Protein AF-0000000076105528 (afdb_homodimer)

Secondary structure (DSSP, 8-state):
-HHHHHHHHHHHHHHHHHHHHHTGGGGTS-GGGS-HHHHHHHHHHHHHHT-HHHHS--HHHHHHHHHIIIIIHHHHHHHHHHHHH-GGG-GGGHHHHHHHHHHHHHHHHHHHHHHHH---TT-SS----SHHHHHHHHHHHTHHHHHHHHHHHHHH-/-HHHHHHHHHHHHHHHHHHHHHTGGGGTS-GGGS-HHHHHHHHHHHHHHT-HHHHS--HHHHHHHHHIIIIIHHHHHHHHHHHHH-GGG-GGGHHHHHHHHHHHHHHHHHHHHHHHH---TT-SS----SHHHHHHHHHHHTHHHHHHHHHHHHHH-

Radius of gyration: 20.48 Å; Cα contacts (8 Å, |Δi|>4): 329; chains: 2; bounding box: 56×52×45 Å

Organism: Mytilus edulis (NCBI:txid6550)

pLDDT: mean 96.11, std 4.69, range [58.12, 98.88]

Nearest PDB structures (foldseek):
  7m94-assembly1_A  TM=9.800E-01  e=5.204E-11  Bos taurus
  7m96-assembly2_C  TM=9.729E-01  e=6.044E-11  Bos taurus
  7m96-assembly1_A  TM=9.591E-01  e=1.100E-10  Bos taurus
  7mfi-assembly1_A  TM=9.586E-01  e=1.343E-10  Bos taurus
  7mfi-assembly2_C  TM=9.802E-01  e=4.446E-10  Bos taurus

InterPro domains:
  IPR016964 Sigma intracellular receptor 2 [PIRSF031032] (6-153)
  IPR033118 EXPERA domain [PF05241] (40-153)
  IPR033118 EXPERA domain [PS51751] (5-152)
  IPR051987 Sigma-2 receptor-like [PTHR31204] (3-153)

Structure (mmCIF, N/CA/C/O backbone):
data_AF-0000000076105528-model_v1
#
loop_
_entity.id
_entity.type
_entity.pdbx_description
1 polymer 'Sigma intracellular receptor 2'
#
loop_
_atom_site.group_PDB
_atom_site.id
_atom_site.type_symbol
_atom_site.label_atom_id
_atom_site.label_alt_id
_atom_site.label_comp_id
_atom_site.label_asym_id
_atom_site.label_entity_id
_atom_site.label_seq_id
_atom_site.pdbx_PDB_ins_code
_atom_site.Cartn_x
_atom_site.Cartn_y
_atom_site.Cartn_z
_atom_site.occupancy
_atom_site.B_iso_or_equiv
_atom_site.auth_seq_id
_atom_site.auth_comp_id
_atom_site.auth_asym_id
_atom_site.auth_atom_id
_atom_site.pdbx_PDB_model_num
ATOM 1 N N . MET A 1 1 ? 18.812 -8.234 -23.375 1 59 1 MET A N 1
ATOM 2 C CA . MET A 1 1 ? 17.766 -7.484 -22.703 1 59 1 MET A CA 1
ATOM 3 C C . MET A 1 1 ? 17.562 -7.977 -21.281 1 59 1 MET A C 1
ATOM 5 O O . MET A 1 1 ? 17.562 -7.18 -20.344 1 59 1 MET A O 1
ATOM 9 N N . ALA A 1 2 ? 17.719 -9.227 -21.109 1 73.06 2 ALA A N 1
ATOM 10 C CA . ALA A 1 2 ? 17.594 -9.812 -19.781 1 73.06 2 ALA A CA 1
ATOM 11 C C . ALA A 1 2 ? 18.781 -9.453 -18.891 1 73.06 2 ALA A C 1
ATOM 13 O O . ALA A 1 2 ? 18.609 -9.078 -17.734 1 73.06 2 ALA A O 1
ATOM 14 N N . ALA A 1 3 ? 19.859 -9.312 -19.594 1 85.5 3 ALA A N 1
ATOM 15 C CA . ALA A 1 3 ? 21.062 -9.023 -18.812 1 85.5 3 ALA A CA 1
ATOM 16 C C . ALA A 1 3 ? 21.062 -7.574 -18.328 1 85.5 3 ALA A C 1
ATOM 18 O O . ALA A 1 3 ? 21.438 -7.301 -17.188 1 85.5 3 ALA A O 1
ATOM 19 N N . VAL A 1 4 ? 20.609 -6.691 -19.141 1 92.25 4 VAL A N 1
ATOM 20 C CA . VAL A 1 4 ? 20.578 -5.277 -18.781 1 92.25 4 VAL A CA 1
ATOM 21 C C . VAL A 1 4 ? 19.562 -5.059 -17.656 1 92.25 4 VAL A C 1
ATOM 23 O O . VAL A 1 4 ? 19.859 -4.355 -16.688 1 92.25 4 VAL A O 1
ATOM 26 N N . LEU A 1 5 ? 18.484 -5.633 -17.781 1 94.62 5 LEU A N 1
ATOM 27 C CA . LEU A 1 5 ? 17.453 -5.5 -16.75 1 94.62 5 LEU A CA 1
ATOM 28 C C . LEU A 1 5 ? 17.938 -6.074 -15.422 1 94.62 5 LEU A C 1
ATOM 30 O O . LEU A 1 5 ? 17.703 -5.488 -14.367 1 94.62 5 LEU A O 1
ATOM 34 N N . ASP A 1 6 ? 18.641 -7.211 -15.562 1 96 6 ASP A N 1
ATOM 35 C CA . ASP A 1 6 ? 19.188 -7.809 -14.352 1 96 6 ASP A CA 1
ATOM 36 C C . ASP A 1 6 ? 20.172 -6.859 -13.664 1 96 6 ASP A C 1
ATOM 38 O O . ASP A 1 6 ? 20.188 -6.762 -12.43 1 96 6 ASP A O 1
ATOM 42 N N . PHE A 1 7 ? 20.906 -6.316 -14.547 1 96.88 7 PHE A N 1
ATOM 43 C CA . PHE A 1 7 ? 21.891 -5.375 -14 1 96.88 7 PHE A CA 1
ATOM 44 C C . PHE A 1 7 ? 21.188 -4.184 -13.359 1 96.88 7 PHE A C 1
ATOM 46 O O . PHE A 1 7 ? 21.578 -3.727 -12.289 1 96.88 7 PHE A O 1
ATOM 53 N N . ILE A 1 8 ? 20.156 -3.646 -13.945 1 97.75 8 ILE A N 1
ATOM 54 C CA . ILE A 1 8 ? 19.375 -2.531 -13.406 1 97.75 8 ILE A CA 1
ATOM 55 C C . ILE A 1 8 ? 18.75 -2.932 -12.07 1 97.75 8 ILE A C 1
ATOM 57 O O . ILE A 1 8 ? 18.812 -2.172 -11.102 1 97.75 8 ILE A O 1
ATOM 61 N N . PHE A 1 9 ? 18.188 -4.074 -12.047 1 98.38 9 PHE A N 1
ATOM 62 C CA . PHE A 1 9 ? 17.578 -4.559 -10.82 1 98.38 9 PHE A CA 1
ATOM 63 C C . PHE A 1 9 ? 18.609 -4.715 -9.711 1 98.38 9 PHE A C 1
ATOM 65 O O . PHE A 1 9 ? 18.359 -4.332 -8.57 1 98.38 9 PHE A O 1
ATOM 72 N N . LEU A 1 10 ? 19.766 -5.293 -10.086 1 98.25 10 LEU A N 1
ATOM 73 C CA . LEU A 1 10 ? 20.828 -5.461 -9.109 1 98.25 10 LEU A CA 1
ATOM 74 C C . LEU A 1 10 ? 21.25 -4.113 -8.531 1 98.25 10 LEU A C 1
ATOM 76 O O . LEU A 1 10 ? 21.375 -3.961 -7.316 1 98.25 10 LEU A O 1
ATOM 80 N N . CYS A 1 11 ? 21.5 -3.141 -9.344 1 98.25 11 CYS A N 1
ATOM 81 C CA . CYS A 1 11 ? 21.891 -1.807 -8.898 1 98.25 11 CYS A CA 1
ATOM 82 C C . CYS A 1 11 ? 20.812 -1.191 -8.016 1 98.25 11 CYS A C 1
ATOM 84 O O . CYS A 1 11 ? 21.125 -0.514 -7.031 1 98.25 11 CYS A O 1
ATOM 86 N N . TYR A 1 12 ? 19.594 -1.394 -8.398 1 98.69 12 TYR A N 1
ATOM 87 C CA . TYR A 1 12 ? 18.453 -0.912 -7.625 1 98.69 12 TYR A CA 1
ATOM 88 C C . TYR A 1 12 ? 18.5 -1.435 -6.195 1 98.69 12 TYR A C 1
ATOM 90 O O . TYR A 1 12 ? 18.391 -0.662 -5.242 1 98.69 12 TYR A O 1
ATOM 98 N N . PHE A 1 13 ? 18.688 -2.717 -6.043 1 98.69 13 PHE A N 1
ATOM 99 C CA . PHE A 1 13 ? 18.703 -3.309 -4.711 1 98.69 13 PHE A CA 1
ATOM 100 C C . PHE A 1 13 ? 19.938 -2.852 -3.924 1 98.69 13 PHE A C 1
ATOM 102 O O . PHE A 1 13 ? 19.828 -2.555 -2.732 1 98.69 13 PHE A O 1
ATOM 109 N N . ILE A 1 14 ? 21.078 -2.736 -4.594 1 98.44 14 ILE A N 1
ATOM 110 C CA . ILE A 1 14 ? 22.312 -2.355 -3.922 1 98.44 14 ILE A CA 1
ATOM 111 C C . ILE A 1 14 ? 22.188 -0.924 -3.4 1 98.44 14 ILE A C 1
ATOM 113 O O . ILE A 1 14 ? 22.531 -0.647 -2.248 1 98.44 14 ILE A O 1
ATOM 117 N N . THR A 1 15 ? 21.641 -0.061 -4.184 1 97.88 15 THR A N 1
ATOM 118 C CA . THR A 1 15 ? 21.578 1.345 -3.799 1 97.88 15 THR A CA 1
ATOM 119 C C . THR A 1 15 ? 20.469 1.576 -2.777 1 97.88 15 THR A C 1
ATOM 121 O O . THR A 1 15 ? 20.516 2.531 -2 1 97.88 15 THR A O 1
ATOM 124 N N . HIS A 1 16 ? 19.5 0.759 -2.799 1 98.06 16 HIS A N 1
ATOM 125 C CA . HIS A 1 16 ? 18.391 0.91 -1.87 1 98.06 16 HIS A CA 1
ATOM 126 C C . HIS A 1 16 ? 18.844 0.659 -0.433 1 98.06 16 HIS A C 1
ATOM 128 O O . HIS A 1 16 ? 18.312 1.268 0.5 1 98.06 16 HIS A O 1
ATOM 134 N N . ILE A 1 17 ? 19.844 -0.161 -0.25 1 97.94 17 ILE A N 1
ATOM 135 C CA . ILE A 1 17 ? 20.281 -0.562 1.082 1 97.94 17 ILE A CA 1
ATOM 136 C C . ILE A 1 17 ? 20.812 0.654 1.838 1 97.94 17 ILE A C 1
ATOM 138 O O . ILE A 1 17 ? 20.312 0.997 2.908 1 97.94 17 ILE A O 1
ATOM 142 N N . PRO A 1 18 ? 21.781 1.398 1.313 1 96.75 18 PRO A N 1
ATOM 143 C CA . PRO A 1 18 ? 22.25 2.551 2.086 1 96.75 18 PRO A CA 1
ATOM 144 C C . PRO A 1 18 ? 21.203 3.643 2.223 1 96.75 18 PRO A C 1
ATOM 146 O O . PRO A 1 18 ? 21.141 4.328 3.246 1 96.75 18 PRO A O 1
ATOM 149 N N . ILE A 1 19 ? 20.344 3.852 1.295 1 96.44 19 ILE A N 1
ATOM 150 C CA . ILE A 1 19 ? 19.266 4.844 1.385 1 96.44 19 ILE A CA 1
ATOM 151 C C . ILE A 1 19 ? 18.312 4.477 2.516 1 96.44 19 ILE A C 1
ATOM 153 O O . ILE A 1 19 ? 17.938 5.332 3.316 1 96.44 19 ILE A O 1
ATOM 157 N N . SER A 1 20 ? 17.969 3.193 2.572 1 97.44 20 SER A N 1
ATOM 158 C CA . SER A 1 20 ? 17.078 2.715 3.631 1 97.44 20 SER A CA 1
ATOM 159 C C . SER A 1 20 ? 17.719 2.908 5.004 1 97.44 20 SER A C 1
ATOM 161 O O . SER A 1 20 ? 17.062 3.398 5.93 1 97.44 20 SER A O 1
ATOM 163 N N . ILE A 1 21 ? 18.984 2.648 5.137 1 97 21 ILE A N 1
ATOM 164 C CA . ILE A 1 21 ? 19.656 2.66 6.43 1 97 21 ILE A CA 1
ATOM 165 C C . ILE A 1 21 ? 19.906 4.102 6.875 1 97 21 ILE A C 1
ATOM 167 O O . ILE A 1 21 ? 19.672 4.445 8.031 1 97 21 ILE A O 1
ATOM 171 N N . PHE A 1 22 ? 20.219 4.98 5.949 1 96.19 22 PHE A N 1
ATOM 172 C CA . PHE A 1 22 ? 20.719 6.289 6.355 1 96.19 22 PHE A CA 1
ATOM 173 C C . PHE A 1 22 ? 19.625 7.344 6.25 1 96.19 22 PHE A C 1
ATOM 175 O O . PHE A 1 22 ? 19.672 8.367 6.938 1 96.19 22 PHE A O 1
ATOM 182 N N . VAL A 1 23 ? 18.641 7.09 5.414 1 96.06 23 VAL A N 1
ATOM 183 C CA . VAL A 1 23 ? 17.625 8.117 5.207 1 96.06 23 VAL A CA 1
ATOM 184 C C . VAL A 1 23 ? 16.281 7.637 5.746 1 96.06 23 VAL A C 1
ATOM 186 O O . VAL A 1 23 ? 15.75 8.203 6.703 1 96.06 23 VAL A O 1
ATOM 189 N N . ASP A 1 24 ? 15.836 6.496 5.285 1 97.38 24 ASP A N 1
ATOM 190 C CA . ASP A 1 24 ? 14.5 6.02 5.645 1 97.38 24 ASP A CA 1
ATOM 191 C C . ASP A 1 24 ? 14.438 5.629 7.121 1 97.38 24 ASP A C 1
ATOM 193 O O . ASP A 1 24 ? 13.406 5.812 7.773 1 97.38 24 ASP A O 1
ATOM 197 N N . ALA A 1 25 ? 15.531 5.16 7.609 1 97.62 25 ALA A N 1
ATOM 198 C CA . ALA A 1 25 ? 15.547 4.711 9 1 97.62 25 ALA A CA 1
ATOM 199 C C . ALA A 1 25 ? 15.305 5.875 9.953 1 97.62 25 ALA A C 1
ATOM 201 O O . ALA A 1 25 ? 14.828 5.676 11.078 1 97.62 25 ALA A O 1
ATOM 202 N N . GLN A 1 26 ? 15.617 7.09 9.531 1 97.62 26 GLN A N 1
ATOM 203 C CA . GLN A 1 26 ? 15.438 8.266 10.367 1 97.62 26 GLN A CA 1
ATOM 204 C C . GLN A 1 26 ? 13.953 8.531 10.633 1 97.62 26 GLN A C 1
ATOM 206 O O . GLN A 1 26 ? 13.602 9.312 11.516 1 97.62 26 GLN A O 1
ATOM 211 N N . VAL A 1 27 ? 13.094 7.891 9.844 1 97.38 27 VAL A N 1
ATOM 212 C CA . VAL A 1 27 ? 11.656 8.008 10.047 1 97.38 27 VAL A CA 1
ATOM 213 C C . VAL A 1 27 ? 11.25 7.27 11.32 1 97.38 27 VAL A C 1
ATOM 215 O O . VAL A 1 27 ? 10.32 7.688 12.016 1 97.38 27 VAL A O 1
ATOM 218 N N . LEU A 1 28 ? 11.953 6.223 11.648 1 96.94 28 LEU A N 1
ATOM 219 C CA . LEU A 1 28 ? 11.531 5.332 12.727 1 96.94 28 LEU A CA 1
ATOM 220 C C . LEU A 1 28 ? 12.43 5.496 13.945 1 96.94 28 LEU A C 1
ATOM 222 O O . LEU A 1 28 ? 12.023 5.164 15.062 1 96.94 28 LEU A O 1
ATOM 226 N N . LEU A 1 29 ? 13.664 5.977 13.727 1 97 29 LEU A N 1
ATOM 227 C CA . LEU A 1 29 ? 14.648 6.02 14.797 1 97 29 LEU A CA 1
ATOM 228 C C . LEU A 1 29 ? 15.047 7.461 15.109 1 97 29 LEU A C 1
ATOM 230 O O . LEU A 1 29 ? 14.977 8.336 14.242 1 97 29 LEU A O 1
ATOM 234 N N . PRO A 1 30 ? 15.508 7.68 16.328 1 96.5 30 PRO A N 1
ATOM 235 C CA . PRO A 1 30 ? 15.93 9.039 16.703 1 96.5 30 PRO A CA 1
ATOM 236 C C . PRO A 1 30 ? 17.172 9.492 15.945 1 96.5 30 PRO A C 1
ATOM 238 O O . PRO A 1 30 ? 18.031 8.672 15.609 1 96.5 30 PRO A O 1
ATOM 241 N N . LYS A 1 31 ? 17.297 10.742 15.758 1 95 31 LYS A N 1
ATOM 242 C CA . LYS A 1 31 ? 18.328 11.352 14.93 1 95 31 LYS A CA 1
ATOM 243 C C . LYS A 1 31 ? 19.719 11.125 15.539 1 95 31 LYS A C 1
ATOM 245 O O . LYS A 1 31 ? 20.719 11.055 14.82 1 95 31 LYS A O 1
ATOM 250 N N . TRP A 1 32 ? 19.797 10.969 16.828 1 95.06 32 TRP A N 1
ATOM 251 C CA . TRP A 1 32 ? 21.094 10.914 17.5 1 95.06 32 TRP A CA 1
ATOM 252 C C . TRP A 1 32 ? 21.828 9.617 17.156 1 95.06 32 TRP A C 1
ATOM 254 O O . TRP A 1 32 ? 23.031 9.484 17.391 1 95.06 32 TRP A O 1
ATOM 264 N N . ILE A 1 33 ? 21.109 8.633 16.594 1 96.31 33 ILE A N 1
ATOM 265 C CA . ILE A 1 33 ? 21.688 7.348 16.203 1 96.31 33 ILE A CA 1
ATOM 266 C C . ILE A 1 33 ? 22.484 7.504 14.914 1 96.31 33 ILE A C 1
ATOM 268 O O . ILE A 1 33 ? 23.344 6.684 14.602 1 96.31 33 ILE A O 1
ATOM 272 N N . PHE A 1 34 ? 22.266 8.586 14.18 1 97.5 34 PHE A N 1
ATOM 273 C CA . PHE A 1 34 ? 22.844 8.758 12.852 1 97.5 34 PHE A CA 1
ATOM 274 C C . PHE A 1 34 ? 23.938 9.805 12.859 1 97.5 34 PHE A C 1
ATOM 276 O O . PHE A 1 34 ? 23.922 10.727 13.68 1 97.5 34 PHE A O 1
ATOM 283 N N . PRO A 1 35 ? 24.875 9.633 11.891 1 96.75 35 PRO A N 1
ATOM 284 C CA . PRO A 1 35 ? 25.859 10.711 11.742 1 96.75 35 PRO A CA 1
ATOM 285 C C . PRO A 1 35 ? 25.219 12.055 11.406 1 96.75 35 PRO A C 1
ATOM 287 O O . PRO A 1 35 ? 24.234 12.109 10.656 1 96.75 35 PRO A O 1
ATOM 290 N N . THR A 1 36 ? 25.781 13.094 11.891 1 97.19 36 THR A N 1
ATOM 291 C CA . THR A 1 36 ? 25.266 14.438 11.727 1 97.19 36 THR A CA 1
ATOM 292 C C . THR A 1 36 ? 25.125 14.789 10.242 1 97.19 36 THR A C 1
ATOM 294 O O . THR A 1 36 ? 24.141 15.406 9.836 1 97.19 36 THR A O 1
ATOM 297 N N . LYS A 1 37 ? 26.078 14.336 9.469 1 97.31 37 LYS A N 1
ATOM 298 C CA . LYS A 1 37 ? 26.078 14.656 8.047 1 97.31 37 LYS A CA 1
ATOM 299 C C . LYS A 1 37 ? 24.844 14.078 7.355 1 97.31 37 LYS A C 1
ATOM 301 O O . LYS A 1 37 ? 24.281 14.695 6.449 1 97.31 37 LYS A O 1
ATOM 306 N N . VAL A 1 38 ? 24.469 12.938 7.754 1 97.56 38 VAL A N 1
ATOM 307 C CA . VAL A 1 38 ? 23.328 12.258 7.156 1 97.56 38 VAL A CA 1
ATOM 308 C C . VAL A 1 38 ? 22.031 12.938 7.594 1 97.56 38 VAL A C 1
ATOM 310 O O . VAL A 1 38 ? 21.109 13.086 6.801 1 97.56 38 VAL A O 1
ATOM 313 N N . VAL A 1 39 ? 21.969 13.297 8.789 1 97.94 39 VAL A N 1
ATOM 314 C CA . VAL A 1 39 ? 20.812 14.016 9.32 1 97.94 39 VAL A CA 1
ATOM 315 C C . VAL A 1 39 ? 20.656 15.344 8.586 1 97.94 39 VAL A C 1
ATOM 317 O O . VAL A 1 39 ? 19.547 15.703 8.195 1 97.94 39 VAL A O 1
ATOM 320 N N . GLU A 1 40 ? 21.734 15.984 8.367 1 97.5 40 GLU A N 1
ATOM 321 C CA . GLU A 1 40 ? 21.703 17.266 7.66 1 97.5 40 GLU A CA 1
ATOM 322 C C . GLU A 1 40 ? 21.297 17.078 6.199 1 97.5 40 GLU A C 1
ATOM 324 O O . GLU A 1 40 ? 20.625 17.922 5.625 1 97.5 40 GLU A O 1
ATOM 329 N N . LEU A 1 41 ? 21.812 16.031 5.672 1 96.69 41 LEU A N 1
ATOM 330 C CA . LEU A 1 41 ? 21.453 15.734 4.289 1 96.69 41 LEU A CA 1
ATOM 331 C C . LEU A 1 41 ? 19.953 15.547 4.152 1 96.69 41 LEU A C 1
ATOM 333 O O . LEU A 1 41 ? 19.328 16.078 3.23 1 96.69 41 LEU A O 1
ATOM 337 N N . LYS A 1 42 ? 19.375 14.742 4.992 1 97.38 42 LYS A N 1
ATOM 338 C CA . LYS A 1 42 ? 17.922 14.531 4.957 1 97.38 42 LYS A CA 1
ATOM 339 C C . LYS A 1 42 ? 17.172 15.836 5.191 1 97.38 42 LYS A C 1
ATOM 341 O O . LYS A 1 42 ? 16.172 16.109 4.527 1 97.38 42 LYS A O 1
ATOM 346 N N . ALA A 1 43 ? 17.625 16.625 6.094 1 96.38 43 ALA A N 1
ATOM 347 C CA . ALA A 1 43 ? 17 17.906 6.391 1 96.38 43 ALA A CA 1
ATOM 348 C C . ALA A 1 43 ? 17.031 18.828 5.176 1 96.38 43 ALA A C 1
ATOM 350 O O . ALA A 1 43 ? 16.016 19.469 4.855 1 96.38 43 ALA A O 1
ATOM 351 N N . TRP A 1 44 ? 18.172 18.875 4.543 1 97.5 44 TRP A N 1
ATOM 352 C CA . TRP A 1 44 ? 18.297 19.672 3.326 1 97.5 44 TRP A CA 1
ATOM 353 C C . TRP A 1 44 ? 17.328 19.188 2.252 1 97.5 44 TRP A C 1
ATOM 355 O O . TRP A 1 44 ? 16.625 19.969 1.633 1 97.5 44 TRP A O 1
ATOM 365 N N . TYR A 1 45 ? 17.359 17.906 2.023 1 97.31 45 TYR A N 1
ATOM 366 C CA . TYR A 1 45 ? 16.484 17.281 1.052 1 97.31 45 TYR A CA 1
ATOM 367 C C . TYR A 1 45 ? 15.023 17.641 1.321 1 97.31 45 TYR A C 1
ATOM 369 O O . TYR A 1 45 ? 14.289 18.016 0.404 1 97.31 45 TYR A O 1
ATOM 377 N N . CYS A 1 46 ? 14.578 17.562 2.551 1 97 46 CYS A N 1
ATOM 378 C CA . CYS A 1 46 ? 13.188 17.812 2.926 1 97 46 CYS A CA 1
ATOM 379 C C . CYS A 1 46 ? 12.82 19.266 2.717 1 97 46 CYS A C 1
ATOM 381 O O . CYS A 1 46 ? 11.703 19.578 2.301 1 97 46 CYS A O 1
ATOM 383 N N . THR A 1 47 ? 13.75 20.094 3.023 1 95.19 47 THR A N 1
ATOM 384 C CA . THR A 1 47 ? 13.508 21.516 2.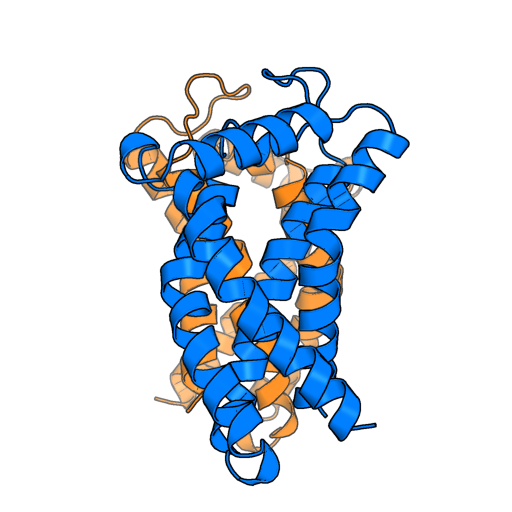85 1 95.19 47 THR A CA 1
ATOM 385 C C . THR A 1 47 ? 13.461 21.891 1.368 1 95.19 47 THR A C 1
ATOM 387 O O . THR A 1 47 ? 12.57 22.625 0.928 1 95.19 47 THR A O 1
ATOM 390 N N . GLU A 1 48 ? 14.414 21.344 0.647 1 96.38 48 GLU A N 1
ATOM 391 C CA . GLU A 1 48 ? 14.555 21.688 -0.766 1 96.38 48 GLU A CA 1
ATOM 392 C C . GLU A 1 48 ? 13.367 21.188 -1.575 1 96.38 48 GLU A C 1
ATOM 394 O O . GLU A 1 48 ? 12.852 21.891 -2.443 1 96.38 48 GLU A O 1
ATOM 399 N N . PHE A 1 49 ? 12.914 20.016 -1.222 1 97 49 PHE A N 1
ATOM 400 C CA . PHE A 1 49 ? 11.898 19.391 -2.064 1 97 49 PHE A CA 1
ATOM 401 C C . PHE A 1 49 ? 10.562 19.328 -1.338 1 97 49 PHE A C 1
ATOM 403 O O . PHE A 1 49 ? 9.594 18.766 -1.857 1 97 49 PHE A O 1
ATOM 410 N N . LYS A 1 50 ? 10.477 19.797 -0.143 1 97 50 LYS A N 1
ATOM 411 C CA . LYS A 1 50 ? 9.242 19.953 0.631 1 97 50 LYS A CA 1
ATOM 412 C C . LYS A 1 50 ? 8.57 18.609 0.848 1 97 50 LYS A C 1
ATOM 414 O O . LYS A 1 50 ? 7.359 18.469 0.63 1 97 50 LYS A O 1
ATOM 419 N N . ASP A 1 51 ? 9.375 17.672 1.247 1 97.44 51 ASP A N 1
ATOM 420 C CA . ASP A 1 51 ? 8.852 16.344 1.563 1 97.44 51 ASP A CA 1
ATOM 421 C C . ASP A 1 51 ? 8.289 16.297 2.984 1 97.44 51 ASP A C 1
ATOM 423 O O . ASP A 1 51 ? 8.984 15.898 3.918 1 97.44 51 ASP A O 1
ATOM 427 N N . THR A 1 52 ? 7.02 16.562 3.066 1 95.69 52 THR A N 1
ATOM 428 C CA . THR A 1 52 ? 6.379 16.688 4.371 1 95.69 52 THR A CA 1
ATOM 429 C C . THR A 1 52 ? 6.262 15.32 5.043 1 95.69 52 THR A C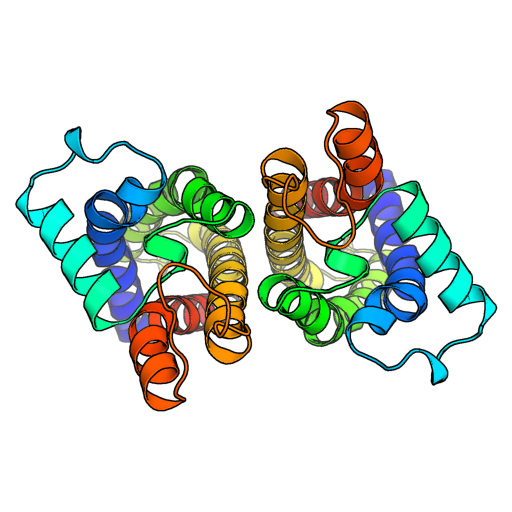 1
ATOM 431 O O . THR A 1 52 ? 6.266 15.227 6.27 1 95.69 52 THR A O 1
ATOM 434 N N . MET A 1 53 ? 6.176 14.25 4.254 1 96.62 53 MET A N 1
ATOM 435 C CA . MET A 1 53 ? 6.055 12.898 4.809 1 96.62 53 MET A CA 1
ATOM 436 C C . MET A 1 53 ? 7.32 12.516 5.566 1 96.62 53 MET A C 1
ATOM 438 O O . MET A 1 53 ? 7.254 11.781 6.559 1 96.62 53 MET A O 1
ATOM 442 N N . MET A 1 54 ? 8.445 13.039 5.098 1 96.88 54 MET A N 1
ATOM 443 C CA . MET A 1 54 ? 9.719 12.711 5.727 1 96.88 54 MET A CA 1
ATOM 444 C C . MET A 1 54 ? 9.992 13.633 6.914 1 96.88 54 MET A C 1
ATOM 446 O O . MET A 1 54 ? 10.742 13.273 7.82 1 96.88 54 MET A O 1
ATOM 450 N N . ILE A 1 55 ? 9.43 14.789 6.918 1 95.19 55 ILE A N 1
ATOM 451 C CA . ILE A 1 55 ? 9.602 15.75 8 1 95.19 55 ILE A CA 1
ATOM 452 C C . ILE A 1 55 ? 8.734 15.344 9.195 1 95.19 55 ILE A C 1
ATOM 454 O O . ILE A 1 55 ? 9.219 15.281 10.328 1 95.19 55 ILE A O 1
ATOM 458 N N . ASP A 1 56 ? 7.488 15.062 8.969 1 94.25 56 ASP A N 1
ATOM 459 C CA . ASP A 1 56 ? 6.496 14.609 9.938 1 94.25 56 ASP A CA 1
ATOM 460 C C . ASP A 1 56 ? 5.73 13.398 9.414 1 94.25 56 ASP A C 1
ATOM 462 O O . ASP A 1 56 ? 4.609 13.531 8.922 1 94.25 56 ASP A O 1
ATOM 466 N N . PRO A 1 57 ? 6.316 12.234 9.602 1 96.25 57 PRO A N 1
ATOM 467 C CA . PRO A 1 57 ? 5.781 11.031 8.969 1 96.25 57 PRO A CA 1
ATOM 468 C C . PRO A 1 57 ? 4.41 10.633 9.516 1 96.25 57 PRO A C 1
ATOM 470 O O . PRO A 1 57 ? 4.289 10.305 10.695 1 96.25 57 PRO A O 1
ATOM 473 N N . PRO A 1 58 ? 3.408 10.656 8.625 1 95.5 58 PRO A N 1
ATOM 474 C CA . PRO A 1 58 ? 2.096 10.18 9.07 1 95.5 58 PRO A CA 1
ATOM 475 C C . PRO A 1 58 ? 2.064 8.664 9.297 1 95.5 58 PRO A C 1
ATOM 477 O O . PRO A 1 58 ? 2.953 7.949 8.828 1 95.5 58 PRO A O 1
ATOM 480 N N . ALA A 1 59 ? 1.055 8.188 9.93 1 96.62 59 ALA A N 1
ATOM 481 C CA . ALA A 1 59 ? 0.976 6.785 10.336 1 96.62 59 ALA A CA 1
ATOM 482 C C . ALA A 1 59 ? 0.994 5.863 9.117 1 96.62 59 ALA A C 1
ATOM 484 O O . ALA A 1 59 ? 1.677 4.836 9.117 1 96.62 59 ALA A O 1
ATOM 485 N N . TRP A 1 60 ? 0.208 6.223 8.117 1 97.38 60 TRP A N 1
ATOM 486 C CA . TRP A 1 60 ? 0.161 5.371 6.934 1 97.38 60 TRP A CA 1
ATOM 487 C C . TRP A 1 60 ? 1.535 5.27 6.281 1 97.38 60 TRP A C 1
ATOM 489 O O . TRP A 1 60 ? 1.933 4.199 5.82 1 97.38 60 TRP A O 1
ATOM 499 N N . PHE A 1 61 ? 2.326 6.359 6.289 1 98.38 61 PHE A N 1
ATOM 500 C CA . PHE A 1 61 ? 3.668 6.371 5.719 1 98.38 61 PHE A CA 1
ATOM 501 C C . PHE A 1 61 ? 4.637 5.586 6.598 1 98.38 61 PHE A C 1
ATOM 503 O O . PHE A 1 61 ? 5.488 4.855 6.09 1 98.38 61 PHE A O 1
ATOM 510 N N . ARG A 1 62 ? 4.496 5.684 7.875 1 98.19 62 ARG A N 1
ATOM 511 C CA . ARG A 1 62 ? 5.34 4.934 8.797 1 98.19 62 ARG A CA 1
ATOM 512 C C . ARG A 1 62 ? 5.168 3.434 8.602 1 98.19 62 ARG A C 1
ATOM 514 O O . ARG A 1 62 ? 6.121 2.666 8.766 1 98.19 62 ARG A O 1
ATOM 521 N N . THR A 1 63 ? 3.955 3.049 8.273 1 98.25 63 THR A N 1
ATOM 522 C CA . THR A 1 63 ? 3.723 1.634 8.016 1 98.25 63 THR A CA 1
ATOM 523 C C . THR A 1 63 ? 4.613 1.141 6.879 1 98.25 63 THR A C 1
ATOM 525 O O . THR A 1 63 ? 5.148 0.033 6.938 1 98.25 63 THR A O 1
ATOM 528 N N . PHE A 1 64 ? 4.73 1.945 5.848 1 98.62 64 PHE A N 1
ATOM 529 C CA . PHE A 1 64 ? 5.539 1.565 4.695 1 98.62 64 PHE A CA 1
ATOM 530 C C . PHE A 1 64 ? 7.012 1.455 5.082 1 98.62 64 PHE A C 1
ATOM 532 O O . PHE A 1 64 ? 7.719 0.567 4.602 1 98.62 64 PHE A O 1
ATOM 539 N N . VAL A 1 65 ? 7.434 2.35 5.949 1 98.56 65 VAL A N 1
ATOM 540 C CA . VAL A 1 65 ? 8.82 2.307 6.387 1 98.56 65 VAL A CA 1
ATOM 541 C C . VAL A 1 65 ? 9.047 1.09 7.281 1 98.56 65 VAL A C 1
ATOM 543 O O . VAL A 1 65 ? 10.078 0.423 7.188 1 98.56 65 VAL A O 1
ATOM 546 N N . TYR A 1 66 ? 8.125 0.767 8.125 1 98.25 66 TYR A N 1
ATOM 547 C CA . TYR A 1 66 ? 8.203 -0.467 8.898 1 98.25 66 TYR A CA 1
ATOM 548 C C . TYR A 1 66 ? 8.305 -1.68 7.984 1 98.25 66 TYR A C 1
ATOM 550 O O . TYR A 1 66 ? 9.156 -2.549 8.188 1 98.25 66 TYR A O 1
ATOM 558 N N . CYS A 1 67 ? 7.441 -1.74 7 1 98.19 67 CYS A N 1
ATOM 559 C CA . CYS A 1 67 ? 7.453 -2.852 6.055 1 98.19 67 CYS A CA 1
ATOM 560 C C . CYS A 1 67 ? 8.789 -2.928 5.324 1 98.19 67 CYS A C 1
ATOM 562 O O . CYS A 1 67 ? 9.266 -4.02 5.004 1 98.19 67 CYS A O 1
ATOM 564 N N . GLU A 1 68 ? 9.336 -1.777 5.059 1 98.38 68 GLU A N 1
ATOM 565 C CA . GLU A 1 68 ? 10.633 -1.729 4.391 1 98.38 68 GLU A CA 1
ATOM 566 C C . GLU A 1 68 ? 11.703 -2.445 5.207 1 98.38 68 GLU A C 1
ATOM 568 O O . GLU A 1 68 ? 12.445 -3.277 4.68 1 98.38 68 GLU A O 1
ATOM 573 N N . PHE A 1 69 ? 11.68 -2.24 6.414 1 98 69 PHE A N 1
ATOM 574 C CA . PHE A 1 69 ? 12.766 -2.779 7.227 1 98 69 PHE A CA 1
ATOM 575 C C . PHE A 1 69 ? 12.453 -4.203 7.668 1 98 69 PHE A C 1
ATOM 577 O O . PHE A 1 69 ? 13.359 -5.023 7.828 1 98 69 PHE A O 1
ATOM 584 N N . ILE A 1 70 ? 11.219 -4.535 7.766 1 97.69 70 ILE A N 1
ATOM 585 C CA . ILE A 1 70 ? 10.844 -5.867 8.227 1 97.69 70 ILE A CA 1
ATOM 586 C C . ILE A 1 70 ? 10.875 -6.848 7.059 1 97.69 70 ILE A C 1
ATOM 588 O O . ILE A 1 70 ? 11.367 -7.969 7.195 1 97.69 70 ILE A O 1
ATOM 592 N N . PHE A 1 71 ? 10.375 -6.375 5.902 1 97.75 71 PHE A N 1
ATOM 593 C CA . PHE A 1 71 ? 10.188 -7.309 4.801 1 97.75 71 PHE A CA 1
ATOM 594 C C . PHE A 1 71 ? 11.141 -6.996 3.654 1 97.75 71 PHE A C 1
ATOM 596 O O . PHE A 1 71 ? 11.836 -7.883 3.152 1 97.75 71 PHE A O 1
ATOM 603 N N . GLN A 1 72 ? 11.242 -5.75 3.287 1 98.38 72 GLN A N 1
ATOM 604 C CA . GLN A 1 72 ? 11.969 -5.391 2.074 1 98.38 72 GLN A CA 1
ATOM 605 C C . GLN A 1 72 ? 13.477 -5.484 2.289 1 98.38 72 GLN A C 1
ATOM 607 O O . GLN A 1 72 ? 14.188 -6.055 1.463 1 98.38 72 GLN A O 1
ATOM 612 N N . PHE A 1 73 ? 13.922 -4.992 3.408 1 98.25 73 PHE A N 1
ATOM 613 C CA . PHE A 1 73 ? 15.352 -4.895 3.646 1 98.25 73 PHE A CA 1
ATOM 614 C C . PHE A 1 73 ? 16 -6.273 3.652 1 98.25 73 PHE A C 1
ATOM 616 O O . PHE A 1 73 ? 16.969 -6.512 2.932 1 98.25 73 PHE A O 1
ATOM 623 N N . PRO A 1 74 ? 15.531 -7.27 4.422 1 98.06 74 PRO A N 1
ATOM 624 C CA . PRO A 1 74 ? 16.078 -8.625 4.297 1 98.06 74 PRO A CA 1
ATOM 625 C C . PRO A 1 74 ? 16.016 -9.156 2.867 1 98.06 74 PRO A C 1
ATOM 627 O O . PRO A 1 74 ? 16.938 -9.844 2.422 1 98.06 74 PRO A O 1
ATOM 630 N N . PHE A 1 75 ? 14.992 -8.773 2.172 1 98.75 75 PHE A N 1
ATOM 631 C CA . PHE A 1 75 ? 14.828 -9.266 0.809 1 98.75 75 PHE A CA 1
ATOM 632 C C . PHE A 1 75 ? 15.859 -8.641 -0.12 1 98.75 75 PHE A C 1
ATOM 634 O O . PHE A 1 75 ? 16.297 -9.266 -1.091 1 98.75 75 PHE A O 1
ATOM 641 N N . PHE A 1 76 ? 16.25 -7.395 0.156 1 98.75 76 PHE A N 1
ATOM 642 C CA . PHE A 1 76 ? 17.297 -6.77 -0.653 1 98.75 76 PHE A CA 1
ATOM 643 C C . PHE A 1 76 ? 18.531 -7.652 -0.724 1 98.75 76 PHE A C 1
ATOM 645 O O . PHE A 1 76 ? 19.094 -7.844 -1.798 1 98.75 76 PHE A O 1
ATOM 652 N N . ILE A 1 77 ? 18.906 -8.234 0.381 1 98.44 77 ILE A N 1
ATOM 653 C CA . ILE A 1 77 ? 20.109 -9.062 0.482 1 98.44 77 ILE A CA 1
ATOM 654 C C . ILE A 1 77 ? 19.922 -10.344 -0.32 1 98.44 77 ILE A C 1
ATOM 656 O O . ILE A 1 77 ? 20.797 -10.742 -1.085 1 98.44 77 ILE A O 1
ATOM 660 N N . VAL A 1 78 ? 18.75 -10.922 -0.208 1 98.38 78 VAL A N 1
ATOM 661 C CA . VAL A 1 78 ? 18.406 -12.148 -0.928 1 98.38 78 VAL A CA 1
ATOM 662 C C . VAL A 1 78 ? 18.406 -11.883 -2.432 1 98.38 78 VAL A C 1
ATOM 664 O O . VAL A 1 78 ? 18.938 -12.688 -3.211 1 98.38 78 VAL A O 1
ATOM 667 N N . ALA A 1 79 ? 17.828 -10.766 -2.811 1 98.5 79 ALA A N 1
ATOM 668 C CA . ALA A 1 79 ? 17.734 -10.414 -4.227 1 98.5 79 ALA A CA 1
ATOM 669 C C . ALA A 1 79 ? 19.125 -10.188 -4.816 1 98.5 79 ALA A C 1
ATOM 671 O O . ALA A 1 79 ? 19.422 -10.656 -5.918 1 98.5 79 ALA A O 1
ATOM 672 N N . ILE A 1 80 ? 19.938 -9.461 -4.09 1 98.5 80 ILE A N 1
ATOM 673 C CA . ILE A 1 80 ? 21.297 -9.195 -4.547 1 98.5 80 ILE A CA 1
ATOM 674 C C . ILE A 1 80 ? 22.031 -10.516 -4.762 1 98.5 80 ILE A C 1
ATOM 676 O O . ILE A 1 80 ? 22.672 -10.711 -5.797 1 98.5 80 ILE A O 1
ATOM 680 N N . TYR A 1 81 ? 21.938 -11.438 -3.799 1 98.31 81 TYR A N 1
ATOM 681 C CA . TYR A 1 81 ? 22.547 -12.758 -3.926 1 98.31 81 TYR A CA 1
ATOM 682 C C . TYR A 1 81 ? 22.078 -13.461 -5.188 1 98.31 81 TYR A C 1
ATOM 684 O O . TYR A 1 81 ? 22.875 -13.992 -5.957 1 98.31 81 TYR A O 1
ATOM 692 N N . ALA A 1 82 ? 20.781 -13.461 -5.406 1 97.94 82 ALA A N 1
ATOM 693 C CA . ALA A 1 82 ? 20.203 -14.156 -6.551 1 97.94 82 ALA A CA 1
ATOM 694 C C . ALA A 1 82 ? 20.688 -13.555 -7.867 1 97.94 82 ALA A C 1
ATOM 696 O O . ALA A 1 82 ? 20.984 -14.281 -8.82 1 97.94 82 ALA A O 1
ATOM 697 N N . PHE A 1 83 ? 20.766 -12.258 -7.934 1 97.5 83 PHE A N 1
ATOM 698 C CA . PHE A 1 83 ? 21.203 -11.609 -9.164 1 97.5 83 PHE A CA 1
ATOM 699 C C . PHE A 1 83 ? 22.672 -11.859 -9.422 1 97.5 83 PHE A C 1
ATOM 701 O O . PHE A 1 83 ? 23.094 -12.039 -10.57 1 97.5 83 PHE A O 1
ATOM 708 N N . ILE A 1 84 ? 23.516 -11.875 -8.398 1 97.19 84 ILE A N 1
ATOM 709 C CA . ILE A 1 84 ? 24.953 -12.141 -8.547 1 97.19 84 ILE A CA 1
ATOM 710 C C . ILE A 1 84 ? 25.156 -13.594 -8.969 1 97.19 84 ILE A C 1
ATOM 712 O O . ILE A 1 84 ? 25.969 -13.875 -9.852 1 97.19 84 ILE A O 1
ATOM 716 N N . LYS A 1 85 ? 24.438 -14.5 -8.312 1 96.62 85 LYS A N 1
ATOM 717 C CA . LYS A 1 85 ? 24.531 -15.922 -8.633 1 96.62 85 LYS A CA 1
ATOM 718 C C . LYS A 1 85 ? 23.969 -16.219 -10.016 1 96.62 85 LYS A C 1
ATOM 720 O O . LYS A 1 85 ? 24.359 -17.203 -10.648 1 96.62 85 LYS A O 1
ATOM 725 N N . GLY A 1 86 ? 23.031 -15.383 -10.477 1 94.56 86 GLY A N 1
ATOM 726 C CA . GLY A 1 86 ? 22.312 -15.602 -11.719 1 94.56 86 GLY A CA 1
ATOM 727 C C . GLY A 1 86 ? 20.891 -16.109 -11.508 1 94.56 86 GLY A C 1
ATOM 728 O O . GLY A 1 86 ? 20.703 -17.219 -10.977 1 94.56 86 GLY A O 1
ATOM 729 N N . ILE A 1 87 ? 19.969 -15.328 -11.953 1 91.94 87 ILE A N 1
ATOM 730 C CA . ILE A 1 87 ? 18.562 -15.594 -11.68 1 91.94 87 ILE A CA 1
ATOM 731 C C . ILE A 1 87 ? 18.188 -16.969 -12.219 1 91.94 87 ILE A C 1
ATOM 733 O O . ILE A 1 87 ? 17.344 -17.656 -11.641 1 91.94 87 ILE A O 1
ATOM 737 N N . LYS A 1 88 ? 18.812 -17.422 -13.336 1 91.75 88 LYS A N 1
ATOM 738 C CA . LYS A 1 88 ? 18.516 -18.734 -13.922 1 91.75 88 LYS A CA 1
ATOM 739 C C . LYS A 1 88 ? 18.875 -19.859 -12.961 1 91.75 88 LYS A C 1
ATOM 741 O O . LYS A 1 88 ? 18.281 -20.938 -13 1 91.75 88 LYS A O 1
ATOM 746 N N . ASN A 1 89 ? 19.844 -19.578 -12.047 1 94.5 89 ASN A N 1
ATOM 747 C CA . ASN A 1 89 ? 20.297 -20.562 -11.078 1 94.5 89 ASN A CA 1
ATOM 748 C C . ASN A 1 89 ? 19.484 -20.484 -9.781 1 94.5 89 ASN A C 1
ATOM 750 O O . ASN A 1 89 ? 19.672 -21.312 -8.883 1 94.5 89 ASN A O 1
ATOM 754 N N . CYS A 1 90 ? 18.656 -19.484 -9.641 1 95.12 90 CYS A N 1
ATOM 755 C CA . CYS A 1 90 ? 17.859 -19.25 -8.438 1 95.12 90 CYS A CA 1
ATOM 756 C C . CYS A 1 90 ? 16.375 -19.188 -8.766 1 95.12 90 CYS A C 1
ATOM 758 O O . CYS A 1 90 ? 15.719 -18.172 -8.492 1 95.12 90 CYS A O 1
ATOM 760 N N . SER A 1 91 ? 15.805 -20.203 -9.195 1 93.62 91 SER A N 1
ATOM 761 C CA . SER A 1 91 ? 14.406 -20.234 -9.633 1 93.62 91 SER A CA 1
ATOM 762 C C . SER A 1 91 ? 13.461 -19.906 -8.484 1 93.62 91 SER A C 1
ATOM 764 O O . SER A 1 91 ? 12.359 -19.391 -8.703 1 93.62 91 SER A O 1
ATOM 766 N N . TRP A 1 92 ? 13.945 -20.156 -7.277 1 95.19 92 TRP A N 1
ATOM 767 C CA . TRP A 1 92 ? 13.133 -19.938 -6.086 1 95.19 92 TRP A CA 1
ATOM 768 C C . TRP A 1 92 ? 12.867 -18.453 -5.859 1 95.19 92 TRP A C 1
ATOM 770 O O . TRP A 1 92 ? 12.016 -18.094 -5.055 1 95.19 92 TRP A O 1
ATOM 780 N N . ILE A 1 93 ? 13.531 -17.547 -6.621 1 97.06 93 ILE A N 1
ATOM 781 C CA . ILE A 1 93 ? 13.469 -16.109 -6.387 1 97.06 93 ILE A CA 1
ATOM 782 C C . ILE A 1 93 ? 12.219 -15.531 -7.055 1 97.06 93 ILE A C 1
ATOM 784 O O . ILE A 1 93 ? 11.812 -14.406 -6.75 1 97.06 93 ILE A O 1
ATOM 788 N N . ARG A 1 94 ? 11.641 -16.234 -8.008 1 96.81 94 ARG A N 1
ATOM 789 C CA . ARG A 1 94 ? 10.562 -15.703 -8.828 1 96.81 94 ARG A CA 1
ATOM 790 C C . ARG A 1 94 ? 9.391 -15.234 -7.969 1 96.81 94 ARG A C 1
ATOM 792 O O . ARG A 1 94 ? 8.961 -14.086 -8.062 1 96.81 94 ARG A O 1
ATOM 799 N N . THR A 1 95 ? 8.883 -16.109 -7.129 1 97.44 95 THR A N 1
ATOM 800 C CA . THR A 1 95 ? 7.688 -15.797 -6.352 1 97.44 95 THR A CA 1
ATOM 801 C C . THR A 1 95 ? 7.98 -14.688 -5.34 1 97.44 95 THR A C 1
ATOM 803 O O . THR A 1 95 ? 7.238 -13.711 -5.254 1 97.44 95 THR A O 1
ATOM 806 N N . PRO A 1 96 ? 9.133 -14.742 -4.629 1 97.69 96 PRO A N 1
ATOM 807 C CA . PRO A 1 96 ? 9.43 -13.625 -3.729 1 97.69 96 PRO A CA 1
ATOM 808 C C . PRO A 1 96 ? 9.578 -12.297 -4.465 1 97.69 96 PRO A C 1
ATOM 810 O O . PRO A 1 96 ? 9.227 -11.242 -3.922 1 97.69 96 PRO A O 1
ATOM 813 N N . MET A 1 97 ? 10.086 -12.359 -5.625 1 98.25 97 MET A N 1
ATOM 814 C CA . MET A 1 97 ? 10.25 -11.133 -6.402 1 98.25 97 MET A CA 1
ATOM 815 C C . MET A 1 97 ? 8.891 -10.555 -6.793 1 98.25 97 MET A C 1
ATOM 817 O O . MET A 1 97 ? 8.711 -9.336 -6.789 1 98.25 97 MET A O 1
ATOM 821 N N . ILE A 1 98 ? 7.984 -11.43 -7.098 1 98.5 98 ILE A N 1
ATOM 822 C CA . ILE A 1 98 ? 6.641 -11 -7.457 1 98.5 98 ILE A CA 1
ATOM 823 C C . ILE A 1 98 ? 5.965 -10.359 -6.246 1 98.5 98 ILE A C 1
ATOM 825 O O . ILE A 1 98 ? 5.363 -9.281 -6.355 1 98.5 98 ILE A O 1
ATOM 829 N N . VAL A 1 99 ? 6.098 -10.984 -5.105 1 98.75 99 VAL A N 1
ATOM 830 C CA . VAL A 1 99 ? 5.52 -10.461 -3.873 1 98.75 99 VAL A CA 1
ATOM 831 C C . VAL A 1 99 ? 6.141 -9.109 -3.543 1 98.75 99 VAL A C 1
ATOM 833 O O . VAL A 1 99 ? 5.426 -8.141 -3.27 1 98.75 99 VAL A O 1
ATOM 836 N N . TYR A 1 100 ? 7.465 -9.07 -3.652 1 98.75 100 TYR A N 1
ATOM 837 C CA . TYR A 1 100 ? 8.203 -7.844 -3.371 1 98.75 100 TYR A CA 1
ATOM 838 C C . TYR A 1 100 ? 7.777 -6.719 -4.309 1 98.75 100 TYR A C 1
ATOM 840 O O . TYR A 1 100 ? 7.492 -5.605 -3.859 1 98.75 100 TYR A O 1
ATOM 848 N N . SER A 1 101 ? 7.738 -7.031 -5.527 1 98.75 101 SER A N 1
ATOM 849 C CA . SER A 1 101 ? 7.457 -6.012 -6.535 1 98.75 101 SER A CA 1
ATOM 850 C C . SER A 1 101 ? 6.039 -5.469 -6.391 1 98.75 101 SER A C 1
ATOM 852 O O . SER A 1 101 ? 5.824 -4.258 -6.461 1 98.75 101 SER A O 1
ATOM 854 N N . ALA A 1 102 ? 5.07 -6.363 -6.172 1 98.69 102 ALA A N 1
ATOM 855 C CA . ALA A 1 102 ? 3.689 -5.926 -5.969 1 98.69 102 ALA A CA 1
ATOM 856 C C . ALA A 1 102 ? 3.566 -5.059 -4.719 1 98.69 102 ALA A C 1
ATOM 858 O O . ALA A 1 102 ? 2.883 -4.031 -4.734 1 98.69 102 ALA A O 1
ATOM 859 N N . HIS A 1 103 ? 4.219 -5.465 -3.678 1 98.88 103 HIS A N 1
ATOM 860 C CA . HIS A 1 103 ? 4.211 -4.738 -2.412 1 98.88 103 HIS A CA 1
ATOM 861 C C . HIS A 1 103 ? 4.797 -3.34 -2.576 1 98.88 103 HIS A C 1
ATOM 863 O O . HIS A 1 103 ? 4.164 -2.352 -2.191 1 98.88 103 HIS A O 1
ATOM 869 N N . VAL A 1 104 ? 5.945 -3.24 -3.213 1 98.81 104 VAL A N 1
ATOM 870 C CA . VAL A 1 104 ? 6.637 -1.959 -3.311 1 98.81 104 VAL A CA 1
ATOM 871 C C . VAL A 1 104 ? 5.898 -1.049 -4.293 1 98.81 104 VAL A C 1
ATOM 873 O O . VAL A 1 104 ? 5.758 0.151 -4.047 1 98.81 104 VAL A O 1
ATOM 876 N N . ALA A 1 105 ? 5.445 -1.664 -5.375 1 98.69 105 ALA A N 1
ATOM 877 C CA . ALA A 1 105 ? 4.664 -0.858 -6.312 1 98.69 105 ALA A CA 1
ATOM 878 C C . ALA A 1 105 ? 3.428 -0.276 -5.633 1 98.69 105 ALA A C 1
ATOM 880 O O . ALA A 1 105 ? 3.078 0.884 -5.859 1 98.69 105 ALA A O 1
ATOM 881 N N . THR A 1 106 ? 2.801 -1.043 -4.793 1 98.75 106 THR A N 1
ATOM 882 C CA . THR A 1 106 ? 1.604 -0.601 -4.086 1 98.75 106 THR A CA 1
ATOM 883 C C . THR A 1 106 ? 1.933 0.542 -3.127 1 98.75 106 THR A C 1
ATOM 885 O O . THR A 1 106 ? 1.257 1.572 -3.127 1 98.75 106 THR A O 1
ATOM 888 N N . THR A 1 107 ? 2.965 0.397 -2.312 1 98.75 107 THR A N 1
ATOM 889 C CA . THR A 1 107 ? 3.336 1.426 -1.348 1 98.75 107 THR A CA 1
ATOM 890 C C . THR A 1 107 ? 3.693 2.729 -2.057 1 98.75 107 THR A C 1
ATOM 892 O O . THR A 1 107 ? 3.213 3.799 -1.681 1 98.75 107 THR A O 1
ATOM 895 N N . THR A 1 108 ? 4.461 2.604 -3.1 1 98.69 108 THR A N 1
ATOM 896 C CA . THR A 1 108 ? 4.98 3.807 -3.736 1 98.69 108 THR A CA 1
ATOM 897 C C . THR A 1 108 ? 3.908 4.473 -4.598 1 98.69 108 THR A C 1
ATOM 899 O O . THR A 1 108 ? 3.91 5.691 -4.766 1 98.69 108 THR A O 1
ATOM 902 N N . ALA A 1 109 ? 2.977 3.678 -5.105 1 98.56 109 ALA A N 1
ATOM 903 C CA . ALA A 1 109 ? 1.84 4.277 -5.797 1 98.56 109 ALA A CA 1
ATOM 904 C C . ALA A 1 109 ? 1.066 5.215 -4.867 1 98.56 109 ALA A C 1
ATOM 906 O O . ALA A 1 109 ? 0.66 6.305 -5.277 1 98.56 109 ALA A O 1
ATOM 907 N N . ALA A 1 110 ? 0.839 4.793 -3.645 1 98.62 110 ALA A N 1
ATOM 908 C CA . ALA A 1 110 ? 0.147 5.633 -2.672 1 98.62 110 ALA A CA 1
ATOM 909 C C . ALA A 1 110 ? 0.927 6.918 -2.402 1 98.62 110 ALA A C 1
ATOM 911 O O . ALA A 1 110 ? 0.343 8 -2.318 1 98.62 110 ALA A O 1
ATOM 912 N N . ILE A 1 111 ? 2.221 6.809 -2.307 1 98.75 111 ILE A N 1
ATOM 913 C CA . ILE A 1 111 ? 3.084 7.953 -2.041 1 98.75 111 ILE A CA 1
ATOM 914 C C . ILE A 1 111 ? 3.02 8.93 -3.213 1 98.75 111 ILE A C 1
ATOM 916 O O . ILE A 1 111 ? 2.816 10.133 -3.016 1 98.75 111 ILE A O 1
ATOM 920 N N . CYS A 1 112 ? 3.188 8.383 -4.418 1 98.5 112 CYS A N 1
ATOM 921 C CA . CYS A 1 112 ? 3.18 9.227 -5.605 1 98.5 112 CYS A CA 1
ATOM 922 C C . CYS A 1 112 ? 1.836 9.93 -5.766 1 98.5 112 CYS A C 1
ATOM 924 O O . CYS A 1 112 ? 1.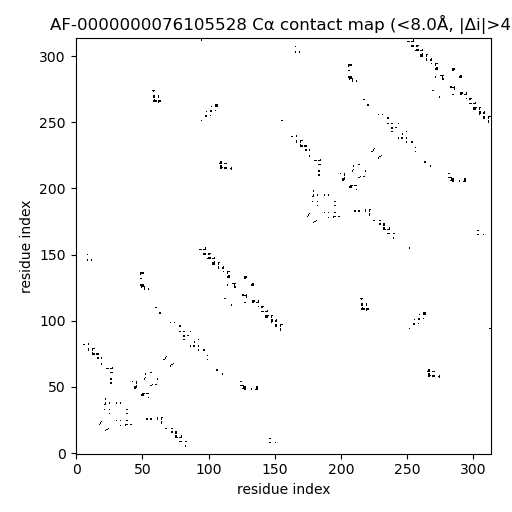787 11.125 -6.078 1 98.5 112 CYS A O 1
ATOM 926 N N . PHE A 1 113 ? 0.803 9.211 -5.531 1 98.25 113 PHE A N 1
ATOM 927 C CA . PHE A 1 113 ? -0.526 9.797 -5.652 1 98.25 113 PHE A CA 1
ATOM 928 C C . PHE A 1 113 ? -0.748 10.859 -4.582 1 98.25 113 PHE A C 1
ATOM 930 O O . PHE A 1 113 ? -1.354 11.898 -4.848 1 98.25 113 PHE A O 1
ATOM 937 N N . HIS A 1 114 ? -0.324 10.594 -3.404 1 97.81 114 HIS A N 1
ATOM 938 C CA . HIS A 1 114 ? -0.406 11.578 -2.334 1 97.81 114 HIS A CA 1
ATOM 939 C C . HIS A 1 114 ? 0.324 12.867 -2.713 1 97.81 114 HIS A C 1
ATOM 941 O O . HIS A 1 114 ? -0.207 13.961 -2.529 1 97.81 114 HIS A O 1
ATOM 947 N N . ILE A 1 115 ? 1.484 12.75 -3.254 1 98 115 ILE A N 1
ATOM 948 C CA . ILE A 1 115 ? 2.277 13.906 -3.66 1 98 115 ILE A CA 1
ATOM 949 C C . ILE A 1 115 ? 1.528 14.695 -4.727 1 98 115 ILE A C 1
ATOM 951 O O . ILE A 1 115 ? 1.485 15.93 -4.68 1 98 115 ILE A O 1
ATOM 955 N N . MET A 1 116 ? 0.906 14.031 -5.605 1 96.94 116 MET A N 1
ATOM 956 C CA . MET A 1 116 ? 0.281 14.672 -6.758 1 96.94 116 MET A CA 1
ATOM 957 C C . MET A 1 116 ? -1.053 15.305 -6.371 1 96.94 116 MET A C 1
ATOM 959 O O . MET A 1 116 ? -1.43 16.344 -6.91 1 96.94 116 MET A O 1
ATOM 963 N N . TYR A 1 117 ? -1.759 14.758 -5.367 1 95.88 117 TYR A N 1
ATOM 964 C CA . TYR A 1 117 ? -3.164 15.141 -5.285 1 95.88 117 TYR A CA 1
ATOM 965 C C . TYR A 1 117 ? -3.521 15.594 -3.875 1 95.88 117 TYR A C 1
ATOM 967 O O . TYR A 1 117 ? -4.621 16.094 -3.641 1 95.88 117 TYR A O 1
ATOM 975 N N . ASN A 1 118 ? -2.639 15.344 -2.957 1 95.5 118 ASN A N 1
ATOM 976 C CA . ASN A 1 118 ? -2.936 15.82 -1.611 1 95.5 118 ASN A CA 1
ATOM 977 C C . ASN A 1 118 ? -2.984 17.344 -1.556 1 95.5 118 ASN A C 1
ATOM 979 O O . ASN A 1 118 ? -2.199 18.031 -2.221 1 95.5 118 ASN A O 1
ATOM 983 N N . ASP A 1 119 ? -3.908 17.922 -0.781 1 93.12 119 ASP A N 1
ATOM 984 C CA . ASP A 1 119 ? -3.963 19.359 -0.518 1 93.12 119 ASP A CA 1
ATOM 985 C C . ASP A 1 119 ? -2.979 19.75 0.58 1 93.12 119 ASP A C 1
ATOM 987 O O . ASP A 1 119 ? -3.215 19.484 1.76 1 93.12 119 ASP A O 1
ATOM 991 N N . PHE A 1 120 ? -1.928 20.422 0.2 1 93.44 120 PHE A N 1
ATOM 992 C CA . PHE A 1 120 ? -0.882 20.797 1.145 1 93.44 120 PHE A CA 1
ATOM 993 C C . PHE A 1 120 ? -1.081 22.219 1.633 1 93.44 120 PHE A C 1
ATOM 995 O O . PHE A 1 120 ? -0.21 22.781 2.303 1 93.44 120 PHE A O 1
ATOM 1002 N N . SER A 1 121 ? -2.16 22.828 1.357 1 87.56 121 SER A N 1
ATOM 1003 C CA . SER A 1 121 ? -2.379 24.25 1.662 1 87.56 121 SER A CA 1
ATOM 1004 C C . SER A 1 121 ? -2.355 24.5 3.166 1 87.56 121 SER A C 1
ATOM 1006 O O . SER A 1 121 ? -1.898 25.547 3.619 1 87.56 121 SER A O 1
ATOM 1008 N N . LYS A 1 122 ? -2.742 23.453 3.916 1 82.38 122 LYS A N 1
ATOM 1009 C CA . LYS A 1 122 ? -2.812 23.641 5.359 1 82.38 122 LYS A CA 1
ATOM 1010 C C . LYS A 1 122 ? -1.734 22.844 6.074 1 82.38 122 LYS A C 1
ATOM 1012 O O . LYS A 1 122 ? -1.762 22.703 7.301 1 82.38 122 LYS A O 1
ATOM 1017 N N . SER A 1 123 ? -0.843 22.406 5.266 1 84.56 123 SER A N 1
ATOM 1018 C CA . SER A 1 123 ? 0.157 21.531 5.859 1 84.56 123 SER A CA 1
ATOM 1019 C C . SER A 1 123 ? 1.217 22.328 6.613 1 84.56 123 SER A C 1
ATOM 1021 O O . SER A 1 123 ? 1.618 23.406 6.176 1 84.56 123 SER A O 1
ATOM 1023 N N . LYS A 1 124 ? 1.478 21.953 7.852 1 84.12 124 LYS A N 1
ATOM 1024 C CA . LYS A 1 124 ? 2.623 22.438 8.617 1 84.12 124 LYS A CA 1
ATOM 1025 C C . LYS A 1 124 ? 3.557 21.281 8.992 1 84.12 124 LYS A C 1
ATOM 1027 O O . LYS A 1 124 ? 3.164 20.375 9.719 1 84.12 124 LYS A O 1
ATOM 1032 N N . PRO A 1 125 ? 4.805 21.391 8.477 1 84 125 PRO A N 1
ATOM 1033 C CA . PRO A 1 125 ? 5.52 22.328 7.609 1 84 125 PRO A CA 1
ATOM 1034 C C . PRO A 1 125 ? 4.922 22.406 6.207 1 84 125 PRO A C 1
ATOM 1036 O O . PRO A 1 125 ? 4.137 21.531 5.82 1 84 125 PRO A O 1
ATOM 1039 N N . LYS A 1 126 ? 5.402 23.375 5.355 1 89.94 126 LYS A N 1
ATOM 1040 C CA . LYS A 1 126 ? 4.836 23.609 4.027 1 89.94 126 LYS A CA 1
ATOM 1041 C C . LYS A 1 126 ? 5.203 22.484 3.064 1 89.94 126 LYS A C 1
ATOM 1043 O O . LYS A 1 126 ? 6.355 22.047 3.018 1 89.94 126 LYS A O 1
ATOM 1048 N N . GLY A 1 127 ? 4.223 21.984 2.395 1 94.06 127 GLY A N 1
ATOM 1049 C CA . GLY A 1 127 ? 4.406 20.984 1.353 1 94.06 127 GLY A CA 1
ATOM 1050 C C . GLY A 1 127 ? 4.469 21.578 -0.041 1 94.06 127 GLY A C 1
ATOM 1051 O O . GLY A 1 127 ? 4.504 22.797 -0.198 1 94.06 127 GLY A O 1
ATOM 1052 N N . PRO A 1 128 ? 4.633 20.734 -0.966 1 95.5 128 PRO A N 1
ATOM 1053 C CA . PRO A 1 128 ? 4.648 21.234 -2.342 1 95.5 128 PRO A CA 1
ATOM 1054 C C . PRO A 1 128 ? 3.289 21.766 -2.791 1 95.5 128 PRO A C 1
ATOM 1056 O O . PRO A 1 128 ? 2.275 21.078 -2.645 1 95.5 128 PRO A O 1
ATOM 1059 N N . THR A 1 129 ? 3.264 22.969 -3.363 1 91.5 129 THR A N 1
ATOM 1060 C CA . THR A 1 129 ? 1.994 23.594 -3.721 1 91.5 129 THR A CA 1
ATOM 1061 C C . THR A 1 129 ? 1.884 23.766 -5.234 1 91.5 129 THR A C 1
ATOM 1063 O O . THR A 1 129 ? 0.782 23.75 -5.785 1 91.5 129 THR A O 1
ATOM 1066 N N . THR A 1 130 ? 3.064 23.938 -5.871 1 95.25 130 THR A N 1
ATOM 1067 C CA . THR A 1 130 ? 3.041 24.094 -7.32 1 95.25 130 THR A CA 1
ATOM 1068 C C . THR A 1 130 ? 3.266 22.75 -8.008 1 95.25 130 THR A C 1
ATOM 1070 O O . THR A 1 130 ? 3.811 21.812 -7.41 1 95.25 130 THR A O 1
ATOM 1073 N N . GLN A 1 131 ? 2.861 22.703 -9.266 1 96.25 131 GLN A N 1
ATOM 1074 C CA . GLN A 1 131 ? 3.045 21.484 -10.047 1 96.25 131 GLN A CA 1
ATOM 1075 C C . GLN A 1 131 ? 4.523 21.156 -10.211 1 96.25 131 GLN A C 1
ATOM 1077 O O . GLN A 1 131 ? 4.91 19.984 -10.18 1 96.25 131 GLN A O 1
ATOM 1082 N N . LEU A 1 132 ? 5.316 22.109 -10.352 1 97.12 132 LEU A N 1
ATOM 1083 C CA . LEU A 1 132 ? 6.75 21.906 -10.508 1 97.12 132 LEU A CA 1
ATOM 1084 C C . LEU A 1 132 ? 7.359 21.328 -9.234 1 97.12 132 LEU A C 1
ATOM 1086 O O . LEU A 1 132 ? 8.188 20.422 -9.305 1 97.12 132 LEU A O 1
ATOM 1090 N N . GLU A 1 133 ? 6.945 21.859 -8.102 1 97.25 133 GLU A N 1
ATOM 1091 C CA . GLU A 1 133 ? 7.426 21.344 -6.82 1 97.25 133 GLU A CA 1
ATOM 1092 C C . GLU A 1 133 ? 7.016 19.875 -6.621 1 97.25 133 GLU A C 1
ATOM 1094 O O . GLU A 1 133 ? 7.812 19.062 -6.156 1 97.25 133 GLU A O 1
ATOM 1099 N N . ARG A 1 134 ? 5.805 19.578 -6.965 1 97.94 134 ARG A N 1
ATOM 1100 C CA . ARG A 1 134 ? 5.305 18.219 -6.852 1 97.94 134 ARG A CA 1
ATOM 1101 C C . ARG A 1 134 ? 6.102 17.266 -7.742 1 97.94 134 ARG A C 1
ATOM 1103 O O . ARG A 1 134 ? 6.477 16.172 -7.312 1 97.94 134 ARG A O 1
ATOM 1110 N N . GLN A 1 135 ? 6.301 17.719 -8.977 1 97.81 135 GLN A N 1
ATOM 1111 C CA . GLN A 1 135 ? 7.043 16.875 -9.914 1 97.81 135 GLN A CA 1
ATOM 1112 C C . GLN A 1 135 ? 8.484 16.672 -9.453 1 97.81 135 GLN A C 1
ATOM 1114 O O . GLN A 1 135 ? 9.039 15.586 -9.617 1 97.81 135 GLN A O 1
ATOM 1119 N N . ALA A 1 136 ? 9.094 17.688 -8.898 1 98.06 136 ALA A N 1
ATOM 1120 C CA . ALA A 1 136 ? 10.453 17.562 -8.383 1 98.06 136 ALA A CA 1
ATOM 1121 C C . ALA A 1 136 ? 10.531 16.531 -7.266 1 98.06 136 ALA A C 1
ATOM 1123 O O . ALA A 1 136 ? 11.422 15.68 -7.254 1 98.06 136 ALA A O 1
ATOM 1124 N N . LEU A 1 137 ? 9.586 16.594 -6.371 1 98.25 137 LEU A N 1
ATOM 1125 C CA . LEU A 1 137 ? 9.531 15.609 -5.297 1 98.25 137 LEU A CA 1
ATOM 1126 C C . LEU A 1 137 ? 9.25 14.219 -5.852 1 98.25 137 LEU A C 1
ATOM 1128 O O . LEU A 1 137 ? 9.883 13.242 -5.441 1 98.25 137 LEU A O 1
ATOM 1132 N N . LEU A 1 138 ? 8.391 14.141 -6.824 1 98.25 138 LEU A N 1
ATOM 1133 C CA . LEU A 1 138 ? 7.996 12.875 -7.434 1 98.25 138 LEU A CA 1
ATOM 1134 C C . LEU A 1 138 ? 9.203 12.18 -8.062 1 98.25 138 LEU A C 1
ATOM 1136 O O . LEU A 1 138 ? 9.273 10.953 -8.086 1 98.25 138 LEU A O 1
ATOM 1140 N N . MET A 1 139 ? 10.125 12.898 -8.5 1 97.44 139 MET A N 1
ATOM 1141 C CA . MET A 1 139 ? 11.297 12.336 -9.172 1 97.44 139 MET A CA 1
ATOM 1142 C C . MET A 1 139 ? 12.117 11.484 -8.203 1 97.44 139 MET A C 1
ATOM 1144 O O . MET A 1 139 ? 12.797 10.547 -8.625 1 97.44 139 MET A O 1
ATOM 1148 N N . PHE A 1 140 ? 12.016 11.789 -6.98 1 96.75 140 PHE A N 1
ATOM 1149 C CA . PHE A 1 140 ? 12.773 11.047 -5.977 1 96.75 140 PHE A CA 1
ATOM 1150 C C . PHE A 1 140 ? 12.07 9.75 -5.617 1 96.75 140 PHE A C 1
ATOM 1152 O O . PHE A 1 140 ? 12.711 8.781 -5.203 1 96.75 140 PHE A O 1
ATOM 1159 N N . TYR A 1 141 ? 10.758 9.664 -5.852 1 98.19 141 TYR A N 1
ATOM 1160 C CA . TYR A 1 141 ? 9.977 8.484 -5.469 1 98.19 141 TYR A CA 1
ATOM 1161 C C . TYR A 1 141 ? 9.664 7.621 -6.684 1 98.19 141 TYR A C 1
ATOM 1163 O O . TYR A 1 141 ? 9.516 6.406 -6.566 1 98.19 141 TYR A O 1
ATOM 1171 N N . PHE A 1 142 ? 9.695 8.156 -7.797 1 97.88 142 PHE A N 1
ATOM 1172 C CA . PHE A 1 142 ? 9.141 7.527 -8.992 1 97.88 142 PHE A CA 1
ATOM 1173 C C . PHE A 1 142 ? 9.969 6.316 -9.398 1 97.88 142 PHE A C 1
ATOM 1175 O O . PHE A 1 142 ? 9.422 5.293 -9.812 1 97.88 142 PHE A O 1
ATOM 1182 N N . PRO A 1 143 ? 11.312 6.328 -9.297 1 97.25 143 PRO A N 1
ATOM 1183 C CA . PRO A 1 143 ? 12.078 5.129 -9.633 1 97.25 143 PRO A CA 1
ATOM 1184 C C . PRO A 1 143 ? 11.68 3.914 -8.797 1 97.25 143 PRO A C 1
ATOM 1186 O O . PRO A 1 143 ? 11.734 2.781 -9.281 1 97.25 143 PRO A O 1
ATOM 1189 N N . TYR A 1 144 ? 11.234 4.188 -7.6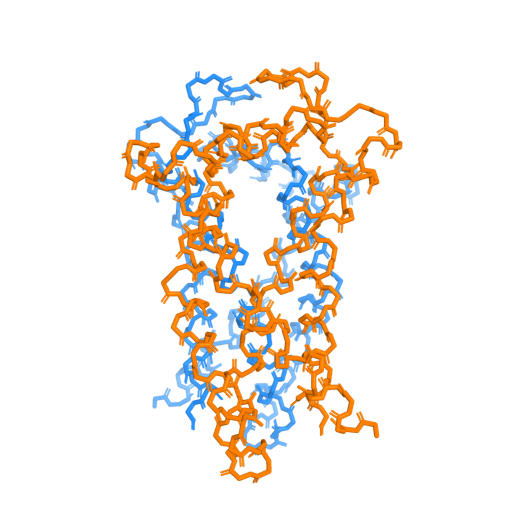48 1 97.81 144 TYR A N 1
ATOM 1190 C CA . TYR A 1 144 ? 10.859 3.111 -6.742 1 97.81 144 TYR A CA 1
ATOM 1191 C C . TYR A 1 144 ? 9.453 2.607 -7.051 1 97.81 144 TYR A C 1
ATOM 1193 O O . TYR A 1 144 ? 8.977 1.653 -6.43 1 97.81 144 TYR A O 1
ATOM 1201 N N . LEU A 1 145 ? 8.828 3.238 -7.922 1 98.5 145 LEU A N 1
ATOM 1202 C CA . LEU A 1 145 ? 7.594 2.721 -8.5 1 98.5 145 LEU A CA 1
ATOM 1203 C C . LEU A 1 145 ? 7.863 2.021 -9.828 1 98.5 145 LEU A C 1
ATOM 1205 O O . LEU A 1 145 ? 7.426 0.888 -10.039 1 98.5 145 LEU A O 1
ATOM 1209 N N . LEU A 1 146 ? 8.641 2.646 -10.641 1 98.44 146 LEU A N 1
ATOM 1210 C CA . LEU A 1 146 ? 8.891 2.184 -12 1 98.44 146 LEU A CA 1
ATOM 1211 C C . LEU A 1 146 ? 9.641 0.859 -12 1 98.44 146 LEU A C 1
ATOM 1213 O O . LEU A 1 146 ? 9.25 -0.086 -12.688 1 98.44 146 LEU A O 1
ATOM 1217 N N . ILE A 1 147 ? 10.664 0.765 -11.227 1 98.5 147 ILE A N 1
ATOM 1218 C CA . ILE A 1 147 ? 11.531 -0.406 -11.273 1 98.5 147 ILE A CA 1
ATOM 1219 C C . ILE A 1 147 ? 10.797 -1.617 -10.703 1 98.5 147 ILE A C 1
ATOM 1221 O O . ILE A 1 147 ? 10.773 -2.686 -11.32 1 98.5 147 ILE A O 1
ATOM 1225 N N . PRO A 1 148 ? 10.141 -1.48 -9.609 1 98.56 148 PRO A N 1
ATOM 1226 C CA . PRO A 1 148 ? 9.352 -2.621 -9.133 1 98.56 148 PRO A CA 1
ATOM 1227 C C . PRO A 1 148 ? 8.258 -3.029 -10.117 1 98.56 148 PRO A C 1
ATOM 1229 O O . PRO A 1 148 ? 7.949 -4.219 -10.25 1 98.56 148 PRO A O 1
ATOM 1232 N N . MET A 1 149 ? 7.688 -2.105 -10.773 1 98.44 149 MET A N 1
ATOM 1233 C CA . MET A 1 149 ? 6.699 -2.469 -11.789 1 98.44 149 MET A CA 1
ATOM 1234 C C . MET A 1 149 ? 7.348 -3.258 -12.922 1 98.44 149 MET A C 1
ATOM 1236 O O . MET A 1 149 ? 6.758 -4.203 -13.438 1 98.44 149 MET A O 1
ATOM 1240 N N . LEU A 1 150 ? 8.539 -2.871 -13.297 1 98.12 150 LEU A N 1
ATOM 1241 C CA . LEU A 1 150 ? 9.289 -3.609 -14.305 1 98.12 150 LEU A CA 1
ATOM 1242 C C . LEU A 1 150 ? 9.648 -5.004 -13.805 1 98.12 150 LEU A C 1
ATOM 1244 O O . LEU A 1 150 ? 9.586 -5.977 -14.555 1 98.12 150 LEU A O 1
ATOM 1248 N N . MET A 1 151 ? 10.008 -5.059 -12.555 1 98.12 151 MET A N 1
ATOM 1249 C CA . MET A 1 151 ? 10.312 -6.352 -11.953 1 98.12 151 MET A CA 1
ATOM 1250 C C . MET A 1 151 ? 9.094 -7.262 -11.969 1 98.12 151 MET A C 1
ATOM 1252 O O . MET A 1 151 ? 9.188 -8.438 -12.32 1 98.12 151 MET A O 1
ATOM 1256 N N . LEU A 1 152 ? 7.996 -6.68 -11.617 1 98.12 152 LEU A N 1
ATOM 1257 C CA . LEU A 1 152 ? 6.758 -7.453 -11.578 1 98.12 152 LEU A CA 1
ATOM 1258 C C . LEU A 1 152 ? 6.438 -8.023 -12.953 1 98.12 152 LEU A C 1
ATOM 1260 O O . LEU A 1 152 ? 6.129 -9.211 -13.078 1 98.12 152 LEU A O 1
ATOM 1264 N N . THR A 1 153 ? 6.578 -7.215 -13.984 1 97.12 153 THR A N 1
ATOM 1265 C CA . THR A 1 153 ? 6.289 -7.664 -15.344 1 97.12 153 THR A CA 1
ATOM 1266 C C . THR A 1 153 ? 7.301 -8.711 -15.789 1 97.12 153 THR A C 1
ATOM 1268 O O . THR A 1 153 ? 6.93 -9.727 -16.391 1 97.12 153 THR A O 1
ATOM 1271 N N . ASN A 1 154 ? 8.531 -8.445 -15.43 1 95.81 154 ASN A N 1
ATOM 1272 C CA . ASN A 1 154 ? 9.609 -9.344 -15.828 1 95.81 154 ASN A CA 1
ATOM 1273 C C . ASN A 1 154 ? 9.453 -10.719 -15.188 1 95.81 154 ASN A C 1
ATOM 1275 O O . ASN A 1 154 ? 9.688 -11.742 -15.844 1 95.81 154 ASN A O 1
ATOM 1279 N N . PHE A 1 155 ? 9.055 -10.773 -13.992 1 95.06 155 PHE A N 1
ATOM 1280 C CA . PHE A 1 155 ? 9 -12.039 -13.266 1 95.06 155 PHE A CA 1
ATOM 1281 C C . PHE A 1 155 ? 7.621 -12.664 -13.367 1 95.06 155 PHE A C 1
ATOM 1283 O O . PHE A 1 155 ? 7.43 -13.82 -12.984 1 95.06 155 PHE A O 1
ATOM 1290 N N . TYR A 1 156 ? 6.664 -11.844 -13.828 1 91.88 156 TYR A N 1
ATOM 1291 C CA . TYR A 1 156 ? 5.324 -12.375 -14.062 1 91.88 156 TYR A CA 1
ATOM 1292 C C . TYR A 1 156 ? 5.309 -13.297 -15.281 1 91.88 156 TYR A C 1
ATOM 1294 O O . TYR A 1 156 ? 4.645 -14.336 -15.273 1 91.88 156 TYR A O 1
ATOM 1302 N N . ILE A 1 157 ? 6.02 -12.898 -16.375 1 84.12 157 ILE A N 1
ATOM 1303 C CA . ILE A 1 157 ? 6.027 -13.625 -17.641 1 84.12 157 ILE A CA 1
ATOM 1304 C C . ILE A 1 157 ? 7.039 -14.766 -17.562 1 84.12 157 ILE A C 1
ATOM 1306 O O . ILE A 1 157 ? 6.781 -15.867 -18.062 1 84.12 157 ILE A O 1
ATOM 1310 N N . MET B 1 1 ? -9.055 -29.359 3.801 1 58.12 1 MET B N 1
ATOM 1311 C CA . MET B 1 1 ? -8.5 -28.062 4.195 1 58.12 1 MET B CA 1
ATOM 1312 C C . MET B 1 1 ? -8.414 -27.125 3.002 1 58.12 1 MET B C 1
ATOM 1314 O O . MET B 1 1 ? -8.875 -25.984 3.072 1 58.12 1 MET B O 1
ATOM 1318 N N . ALA B 1 2 ? -8.086 -27.656 1.926 1 73.5 2 ALA B N 1
ATOM 1319 C CA . ALA B 1 2 ? -8.008 -26.875 0.697 1 73.5 2 ALA B CA 1
ATOM 1320 C C . ALA B 1 2 ? -9.391 -26.453 0.219 1 73.5 2 ALA B C 1
ATOM 1322 O O . ALA B 1 2 ? -9.609 -25.297 -0.148 1 73.5 2 ALA B O 1
ATOM 1323 N N . ALA B 1 3 ? -10.305 -27.344 0.534 1 85.62 3 ALA B N 1
ATOM 1324 C CA . ALA B 1 3 ? -11.656 -27.047 0.062 1 85.62 3 ALA B CA 1
ATOM 1325 C C . ALA B 1 3 ? -12.305 -25.938 0.891 1 85.62 3 ALA B C 1
ATOM 1327 O O . ALA B 1 3 ? -12.969 -25.062 0.347 1 85.62 3 ALA B O 1
ATOM 1328 N N . VAL B 1 4 ? -12.062 -25.953 2.148 1 92.25 4 VAL B N 1
ATOM 1329 C CA . VAL B 1 4 ? -12.641 -24.953 3.037 1 92.25 4 VAL B CA 1
ATOM 1330 C C . VAL B 1 4 ? -12.039 -23.578 2.734 1 92.25 4 VAL B C 1
ATOM 1332 O O . VAL B 1 4 ? -12.766 -22.578 2.637 1 92.25 4 VAL B O 1
ATOM 1335 N N . LEU B 1 5 ? -10.805 -23.562 2.582 1 94.69 5 LEU B N 1
ATOM 1336 C CA . LEU B 1 5 ? -10.133 -22.297 2.273 1 94.69 5 LEU B CA 1
ATOM 1337 C C . LEU B 1 5 ? -10.602 -21.75 0.934 1 94.69 5 LEU B C 1
ATOM 1339 O O . LEU B 1 5 ? -10.82 -20.531 0.802 1 94.69 5 LEU B O 1
ATOM 1343 N N . ASP B 1 6 ? -10.789 -22.688 0 1 96.06 6 ASP B N 1
ATOM 1344 C CA . ASP B 1 6 ? -11.297 -22.25 -1.299 1 96.06 6 ASP B CA 1
ATOM 1345 C C . ASP B 1 6 ? -12.672 -21.609 -1.168 1 96.06 6 ASP B C 1
ATOM 1347 O O . ASP B 1 6 ? -12.969 -20.625 -1.829 1 96.06 6 ASP B O 1
ATOM 1351 N N . PHE B 1 7 ? -13.383 -22.312 -0.357 1 96.88 7 PHE B N 1
ATOM 1352 C CA . PHE B 1 7 ? -14.727 -21.797 -0.144 1 96.88 7 PHE B CA 1
ATOM 1353 C C . PHE B 1 7 ? -14.68 -20.422 0.533 1 96.88 7 PHE B C 1
ATOM 1355 O O . PHE B 1 7 ? -15.43 -19.516 0.171 1 96.88 7 PHE B O 1
ATOM 1362 N N . ILE B 1 8 ? -13.836 -20.219 1.502 1 97.81 8 ILE B N 1
ATOM 1363 C CA . ILE B 1 8 ? -13.664 -18.938 2.199 1 97.81 8 ILE B CA 1
ATOM 1364 C C . ILE B 1 8 ? -13.203 -17.875 1.213 1 97.81 8 ILE B C 1
ATOM 1366 O O . ILE B 1 8 ? -13.734 -16.75 1.209 1 97.81 8 ILE B O 1
ATOM 1370 N N . PHE B 1 9 ? -12.266 -18.203 0.419 1 98.38 9 PHE B N 1
ATOM 1371 C CA . PHE B 1 9 ? -11.758 -17.266 -0.569 1 98.38 9 PHE B CA 1
ATOM 1372 C C . PHE B 1 9 ? -12.852 -16.875 -1.556 1 98.38 9 PHE B C 1
ATOM 1374 O O . PHE B 1 9 ? -13 -15.695 -1.899 1 98.38 9 PHE B O 1
ATOM 1381 N N . LEU B 1 10 ? -13.602 -17.906 -2.004 1 98.25 10 LEU B N 1
ATOM 1382 C CA . LEU B 1 10 ? -14.695 -17.625 -2.932 1 98.25 10 LEU B CA 1
ATOM 1383 C C . LEU B 1 10 ? -15.703 -16.672 -2.314 1 98.25 10 LEU B C 1
ATOM 1385 O O . LEU B 1 10 ? -16.109 -15.688 -2.949 1 98.25 10 LEU B O 1
ATOM 1389 N N . CYS B 1 11 ? -16.125 -16.906 -1.119 1 98.25 11 CYS B N 1
ATOM 1390 C CA . CYS B 1 11 ? -17.078 -16.031 -0.429 1 98.25 11 CYS B CA 1
ATOM 1391 C C . CYS B 1 11 ? -16.516 -14.625 -0.269 1 98.25 11 CYS B C 1
ATOM 1393 O O . CYS B 1 11 ? -17.25 -13.641 -0.399 1 98.25 11 CYS B O 1
ATOM 1395 N N . TYR B 1 12 ? -15.266 -14.555 0.043 1 98.69 12 TYR B N 1
ATOM 1396 C CA . TYR B 1 12 ? -14.57 -13.281 0.18 1 98.69 12 TYR B CA 1
ATOM 1397 C C . TYR B 1 12 ? -14.703 -12.453 -1.092 1 98.69 12 TYR B C 1
ATOM 1399 O O . TYR B 1 12 ? -15.07 -11.281 -1.04 1 98.69 12 TYR B O 1
ATOM 1407 N N . PHE B 1 13 ? -14.414 -13.055 -2.217 1 98.69 13 PHE B N 1
ATOM 1408 C CA . PHE B 1 13 ? -14.461 -12.32 -3.475 1 98.69 13 PHE B CA 1
ATOM 1409 C C . PHE B 1 13 ? -15.891 -11.945 -3.834 1 98.69 13 PHE B C 1
ATOM 1411 O O . PHE B 1 13 ? -16.156 -10.836 -4.297 1 98.69 13 PHE B O 1
ATOM 1418 N N . ILE B 1 14 ? -16.828 -12.844 -3.568 1 98.44 14 ILE B N 1
ATOM 1419 C CA . ILE B 1 14 ? -18.219 -12.594 -3.922 1 98.44 14 ILE B CA 1
ATOM 1420 C C . ILE B 1 14 ? -18.766 -11.43 -3.1 1 98.44 14 ILE B C 1
ATOM 1422 O O . ILE B 1 14 ? -19.406 -10.523 -3.641 1 98.44 14 ILE B O 1
ATOM 1426 N N . THR B 1 15 ? -18.453 -11.398 -1.85 1 97.88 15 THR B N 1
ATOM 1427 C CA . THR B 1 15 ? -19 -10.367 -0.976 1 97.88 15 THR B CA 1
ATOM 1428 C C . THR B 1 15 ? -18.281 -9.031 -1.19 1 97.88 15 THR B C 1
ATOM 1430 O O . THR B 1 15 ? -18.844 -7.969 -0.926 1 97.88 15 THR B O 1
ATOM 1433 N N . HIS B 1 16 ? -17.109 -9.102 -1.625 1 98 16 HIS B N 1
ATOM 1434 C CA . HIS B 1 16 ? -16.344 -7.879 -1.847 1 98 16 HIS B CA 1
ATOM 1435 C C . HIS B 1 16 ? -16.922 -7.059 -2.99 1 98 16 HIS B C 1
ATOM 1437 O O . HIS B 1 16 ? -16.859 -5.828 -2.973 1 98 16 HIS B O 1
ATOM 1443 N N . ILE B 1 17 ? -17.562 -7.711 -3.934 1 98 17 ILE B N 1
ATOM 1444 C CA . ILE B 1 17 ? -18.062 -7.047 -5.129 1 98 17 ILE B CA 1
ATOM 1445 C C . ILE B 1 17 ? -19.156 -6.051 -4.746 1 98 17 ILE B C 1
ATOM 1447 O O . ILE B 1 17 ? -19.031 -4.855 -5.023 1 98 17 ILE B O 1
ATOM 1451 N N . PRO B 1 18 ? -20.203 -6.449 -4.031 1 96.75 18 PRO B N 1
ATOM 1452 C CA . PRO B 1 18 ? -21.219 -5.445 -3.695 1 96.75 18 PRO B CA 1
ATOM 1453 C C . PRO B 1 18 ? -20.703 -4.391 -2.723 1 96.75 18 PRO B C 1
ATOM 1455 O O . PRO B 1 18 ? -21.109 -3.229 -2.789 1 96.75 18 PRO B O 1
ATOM 1458 N N . ILE B 1 19 ? -19.812 -4.68 -1.846 1 96.44 19 ILE B N 1
ATOM 1459 C CA . ILE B 1 19 ? -19.25 -3.703 -0.919 1 96.44 19 ILE B CA 1
ATOM 1460 C C . ILE B 1 19 ? -18.469 -2.648 -1.695 1 96.44 19 ILE B C 1
ATOM 1462 O O . ILE B 1 19 ? -18.609 -1.45 -1.436 1 96.44 19 ILE B O 1
ATOM 1466 N N . SER B 1 20 ? -17.672 -3.125 -2.66 1 97.5 20 SER B N 1
ATOM 1467 C CA . SER B 1 20 ? -16.906 -2.209 -3.492 1 97.5 20 SER B CA 1
ATOM 1468 C C . SER B 1 20 ? -17.812 -1.281 -4.289 1 97.5 20 SER B C 1
ATOM 1470 O O . SER B 1 20 ? -17.594 -0.069 -4.328 1 97.5 20 SER B O 1
ATOM 1472 N N . ILE B 1 21 ? -18.906 -1.791 -4.812 1 97 21 ILE B N 1
ATOM 1473 C CA . ILE B 1 21 ? -19.781 -1.036 -5.707 1 97 21 ILE B CA 1
ATOM 1474 C C . ILE B 1 21 ? -20.625 -0.059 -4.898 1 97 21 ILE B C 1
ATOM 1476 O O . ILE B 1 21 ? -20.781 1.104 -5.281 1 97 21 ILE B O 1
ATOM 1480 N N . PHE B 1 22 ? -21.062 -0.448 -3.729 1 96.25 22 PHE B N 1
ATOM 1481 C CA . PHE B 1 22 ? -22.078 0.333 -3.051 1 96.25 22 PHE B CA 1
ATOM 1482 C C . PHE B 1 22 ? -21.469 1.199 -1.956 1 96.25 22 PHE B C 1
ATOM 1484 O O . PHE B 1 22 ? -22.031 2.229 -1.583 1 96.25 22 PHE B O 1
ATOM 1491 N N . VAL B 1 23 ? -20.312 0.792 -1.466 1 96.06 23 VAL B N 1
ATOM 1492 C CA . VAL B 1 23 ? -19.75 1.536 -0.344 1 96.06 23 VAL B CA 1
ATOM 1493 C C . VAL B 1 23 ? -18.453 2.221 -0.778 1 96.06 23 VAL B C 1
ATOM 1495 O O . VAL B 1 23 ? -18.375 3.451 -0.804 1 96.06 23 VAL B O 1
ATOM 1498 N N . ASP B 1 24 ? -17.531 1.447 -1.306 1 97.44 24 ASP B N 1
ATOM 1499 C CA . ASP B 1 24 ? -16.219 1.993 -1.627 1 97.44 24 ASP B CA 1
ATOM 1500 C C . ASP B 1 24 ? -16.297 2.965 -2.803 1 97.44 24 ASP B C 1
ATOM 1502 O O . ASP B 1 24 ? -15.555 3.953 -2.85 1 97.44 24 ASP B O 1
ATOM 1506 N N . ALA B 1 25 ? -17.203 2.701 -3.658 1 97.69 25 ALA B N 1
ATOM 1507 C CA . ALA B 1 25 ? -17.328 3.547 -4.844 1 97.69 25 ALA B CA 1
ATOM 1508 C C . ALA B 1 25 ? -17.719 4.969 -4.465 1 97.69 25 ALA B C 1
ATOM 1510 O O . ALA B 1 25 ? -17.438 5.918 -5.195 1 97.69 25 ALA B O 1
ATOM 1511 N N . GLN B 1 26 ? -18.391 5.129 -3.328 1 97.62 26 GLN B N 1
ATOM 1512 C CA . GLN B 1 26 ? -18.844 6.441 -2.877 1 97.62 26 GLN B CA 1
ATOM 1513 C C . GLN B 1 26 ? -17.656 7.34 -2.541 1 97.62 26 GLN B C 1
ATOM 1515 O O . GLN B 1 26 ? -17.797 8.555 -2.389 1 97.62 26 GLN B O 1
ATOM 1520 N N . VAL B 1 27 ? -16.469 6.73 -2.395 1 97.38 27 VAL B N 1
ATOM 1521 C CA . VAL B 1 27 ? -15.258 7.492 -2.139 1 97.38 27 VAL B CA 1
ATOM 1522 C C . VAL B 1 27 ? -14.852 8.266 -3.395 1 97.38 27 VAL B C 1
ATOM 1524 O O . VAL B 1 27 ? -14.305 9.367 -3.305 1 97.38 27 VAL B O 1
ATOM 1527 N N . LEU B 1 28 ? -15.156 7.723 -4.543 1 96.94 28 LEU B N 1
ATOM 1528 C CA . LEU B 1 28 ? -14.648 8.266 -5.793 1 96.94 28 LEU B CA 1
ATOM 1529 C C . LEU B 1 28 ? -15.758 8.961 -6.578 1 96.94 28 LEU B C 1
ATOM 1531 O O . LEU B 1 28 ? -15.484 9.82 -7.426 1 96.94 28 LEU B O 1
ATOM 1535 N N . LEU B 1 29 ? -17.016 8.562 -6.312 1 97 29 LEU B N 1
ATOM 1536 C CA . LEU B 1 29 ? -18.141 9.047 -7.117 1 97 29 LEU B CA 1
ATOM 1537 C C . LEU B 1 29 ? -19.094 9.867 -6.27 1 97 29 LEU B C 1
ATOM 1539 O O . LEU B 1 29 ? -19.203 9.656 -5.059 1 97 29 LEU B O 1
ATOM 1543 N N . PRO B 1 30 ? -19.844 10.75 -6.922 1 96.5 30 PRO B N 1
ATOM 1544 C CA . PRO B 1 30 ? -20.812 11.555 -6.172 1 96.5 30 PRO B CA 1
ATOM 1545 C C . PRO B 1 30 ? -21.953 10.727 -5.613 1 96.5 30 PRO B C 1
ATOM 1547 O O . PRO B 1 30 ? -22.359 9.734 -6.223 1 96.5 30 PRO B O 1
ATOM 1550 N N . LYS B 1 31 ? -22.5 11.172 -4.551 1 94.94 31 LYS B N 1
ATOM 1551 C CA . LYS B 1 31 ? -23.5 10.438 -3.793 1 94.94 31 LYS B CA 1
ATOM 1552 C C . LYS B 1 31 ? -24.797 10.273 -4.602 1 94.94 31 LYS B C 1
ATOM 1554 O O . LYS B 1 31 ? -25.531 9.297 -4.418 1 94.94 31 LYS B O 1
ATOM 1559 N N . TRP B 1 32 ? -25.047 11.164 -5.516 1 95.06 32 TRP B N 1
ATOM 1560 C CA . TRP B 1 32 ? -26.328 11.164 -6.211 1 95.06 32 TRP B CA 1
ATOM 1561 C C . TRP B 1 32 ? -26.438 9.969 -7.152 1 95.06 32 TRP B C 1
ATOM 1563 O O . TRP B 1 32 ? -27.531 9.633 -7.629 1 95.06 32 TRP B O 1
ATOM 1573 N N . ILE B 1 33 ? -25.297 9.305 -7.441 1 96.31 33 ILE B N 1
ATOM 1574 C CA . ILE B 1 33 ? -25.281 8.141 -8.328 1 96.31 33 ILE B CA 1
ATOM 1575 C C . ILE B 1 33 ? -25.797 6.914 -7.582 1 96.31 33 ILE B C 1
ATOM 1577 O O . ILE B 1 33 ? -26.203 5.934 -8.203 1 96.31 33 ILE B O 1
ATOM 1581 N N . PHE B 1 34 ? -25.859 6.977 -6.262 1 97.5 34 PHE B N 1
ATOM 1582 C CA . PHE B 1 34 ? -26.172 5.809 -5.449 1 97.5 34 PHE B CA 1
ATOM 1583 C C . PHE B 1 34 ? -27.578 5.926 -4.852 1 97.5 34 PHE B C 1
ATOM 1585 O O . PHE B 1 34 ? -28.062 7.035 -4.629 1 97.5 34 PHE B O 1
ATOM 1592 N N . PRO B 1 35 ? -28.172 4.723 -4.59 1 96.75 35 PRO B N 1
ATOM 1593 C CA . PRO B 1 35 ? -29.438 4.773 -3.859 1 96.75 35 PRO B CA 1
ATOM 1594 C C . PRO B 1 35 ? -29.312 5.43 -2.488 1 96.75 35 PRO B C 1
ATOM 1596 O O . PRO B 1 35 ? -28.297 5.246 -1.808 1 96.75 35 PRO B O 1
ATOM 1599 N N . THR B 1 36 ? -30.312 6.113 -2.088 1 97.19 36 THR B N 1
ATOM 1600 C CA . THR B 1 36 ? -30.312 6.859 -0.835 1 97.19 36 THR B CA 1
ATOM 1601 C C . THR B 1 36 ? -30.047 5.934 0.346 1 97.19 36 THR B C 1
ATOM 1603 O O . THR B 1 36 ? -29.312 6.301 1.269 1 97.19 36 THR B O 1
ATOM 1606 N N . LYS B 1 37 ? -30.562 4.75 0.273 1 97.25 37 LYS B N 1
ATOM 1607 C CA . LYS B 1 37 ? -30.406 3.807 1.374 1 97.25 37 LYS B CA 1
ATOM 1608 C C . LYS B 1 37 ? -28.938 3.447 1.58 1 97.25 37 LYS B C 1
ATOM 1610 O O . LYS B 1 37 ? -28.5 3.264 2.715 1 97.25 37 LYS B O 1
ATOM 1615 N N . VAL B 1 38 ? -28.25 3.32 0.53 1 97.56 38 VAL B N 1
ATOM 1616 C CA . VAL B 1 38 ? -26.844 2.951 0.591 1 97.56 38 VAL B CA 1
ATOM 1617 C C . VAL B 1 38 ? -26.031 4.129 1.108 1 97.56 38 VAL B C 1
ATOM 1619 O O . VAL B 1 38 ? -25.078 3.943 1.878 1 97.56 38 VAL B O 1
ATOM 1622 N N . VAL B 1 39 ? -26.344 5.262 0.686 1 97.94 39 VAL B N 1
ATOM 1623 C CA . VAL B 1 39 ? -25.688 6.48 1.152 1 97.94 39 VAL B CA 1
ATOM 1624 C C . VAL B 1 39 ? -25.891 6.637 2.656 1 97.94 39 VAL B C 1
ATOM 1626 O O . VAL B 1 39 ? -24.953 6.938 3.393 1 97.94 39 VAL B O 1
ATOM 1629 N N . GLU B 1 40 ? -27.062 6.367 3.072 1 97.5 40 GLU B N 1
ATOM 1630 C CA . GLU B 1 40 ? -27.391 6.469 4.492 1 97.5 40 GLU B CA 1
ATOM 1631 C C . GLU B 1 40 ? -26.672 5.391 5.301 1 97.5 40 GLU B C 1
ATOM 1633 O O . GLU B 1 40 ? -26.266 5.633 6.441 1 97.5 40 GLU B O 1
ATOM 1638 N N . LEU B 1 41 ? -26.625 4.273 4.695 1 96.69 41 LEU B N 1
ATOM 1639 C CA . LEU B 1 41 ? -25.906 3.189 5.363 1 96.69 41 LEU B CA 1
ATOM 1640 C C . LEU B 1 41 ? -24.453 3.564 5.598 1 96.69 41 LEU B C 1
ATOM 1642 O O . LEU B 1 41 ? -23.922 3.352 6.688 1 96.69 41 LEU B O 1
ATOM 1646 N N . LYS B 1 42 ? -23.797 4.035 4.59 1 97.38 42 LYS B N 1
ATOM 1647 C CA . LYS B 1 42 ? -22.391 4.453 4.73 1 97.38 42 LYS B CA 1
ATOM 1648 C C . LYS B 1 42 ? -22.266 5.578 5.754 1 97.38 42 LYS B C 1
ATOM 1650 O O . LYS B 1 42 ? -21.328 5.578 6.562 1 97.38 42 LYS B O 1
ATOM 1655 N N . AL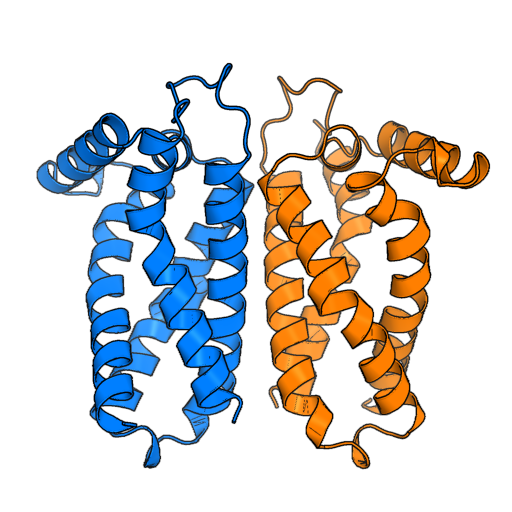A B 1 43 ? -23.172 6.504 5.738 1 96.31 43 ALA B N 1
ATOM 1656 C CA . ALA B 1 43 ? -23.141 7.621 6.68 1 96.31 43 ALA B CA 1
ATOM 1657 C C . ALA B 1 43 ? -23.281 7.129 8.117 1 96.31 43 ALA B C 1
ATOM 1659 O O . ALA B 1 43 ? -22.547 7.582 9.008 1 96.31 43 ALA B O 1
ATOM 1660 N N . TRP B 1 44 ? -24.203 6.215 8.297 1 97.5 44 TRP B N 1
ATOM 1661 C CA . TRP B 1 44 ? -24.375 5.625 9.617 1 97.5 44 TRP B CA 1
ATOM 1662 C C . TRP B 1 44 ? -23.109 4.906 10.07 1 97.5 44 TRP B C 1
ATOM 1664 O O . TRP B 1 44 ? -22.656 5.09 11.203 1 97.5 44 TRP B O 1
ATOM 1674 N N . TYR B 1 45 ? -22.609 4.082 9.211 1 97.31 45 TYR B N 1
ATOM 1675 C CA . TYR B 1 45 ? -21.375 3.346 9.477 1 97.31 45 TYR B CA 1
ATOM 1676 C C . TYR B 1 45 ? -20.25 4.289 9.891 1 97.31 45 TYR B C 1
ATOM 1678 O O . TYR B 1 45 ? -19.562 4.043 10.875 1 97.31 45 TYR B O 1
ATOM 1686 N N . CYS B 1 46 ? -20.062 5.375 9.18 1 96.94 46 CYS B N 1
ATOM 1687 C CA . CYS B 1 46 ? -18.984 6.316 9.422 1 96.94 46 CYS B CA 1
ATOM 1688 C C . CYS B 1 46 ? -19.156 7.031 10.758 1 96.94 46 CYS B C 1
ATOM 1690 O O . CYS B 1 46 ? -18.188 7.289 11.469 1 96.94 46 CYS B O 1
ATOM 1692 N N . THR B 1 47 ? -20.375 7.324 11.031 1 95.12 47 THR B N 1
ATOM 1693 C CA . THR B 1 47 ? -20.672 8 12.297 1 95.12 47 THR B CA 1
ATOM 1694 C C . THR B 1 47 ? -20.484 7.051 13.469 1 95.12 47 THR B C 1
ATOM 1696 O O . THR B 1 47 ? -19.859 7.414 14.477 1 95.12 47 THR B O 1
ATOM 1699 N N . GLU B 1 48 ? -20.984 5.855 13.289 1 96.31 48 GLU B N 1
ATOM 1700 C CA . GLU B 1 48 ? -20.969 4.875 14.375 1 96.31 48 GLU B CA 1
ATOM 1701 C C . GLU B 1 48 ? -19.547 4.449 14.703 1 96.31 48 GLU B C 1
ATOM 1703 O O . GLU B 1 48 ? -19.172 4.328 15.875 1 96.31 48 GLU B O 1
ATOM 1708 N N . PHE B 1 49 ? -18.766 4.309 13.664 1 97 49 PHE B N 1
ATOM 1709 C CA . PHE B 1 49 ? -17.438 3.729 13.891 1 97 49 PHE B CA 1
ATOM 1710 C C . PHE B 1 49 ? -16.344 4.77 13.672 1 97 49 PHE B C 1
ATOM 1712 O O . PHE B 1 49 ? -15.156 4.453 13.734 1 97 49 PHE B O 1
ATOM 1719 N N . LYS B 1 50 ? -16.688 5.969 13.336 1 96.94 50 LYS B N 1
ATOM 1720 C CA . LYS B 1 50 ? -15.789 7.109 13.234 1 96.94 50 LYS B CA 1
ATOM 1721 C C . LYS B 1 50 ? -14.703 6.859 12.195 1 96.94 50 LYS B C 1
ATOM 1723 O O . LYS B 1 50 ? -13.516 7.078 12.453 1 96.94 50 LYS 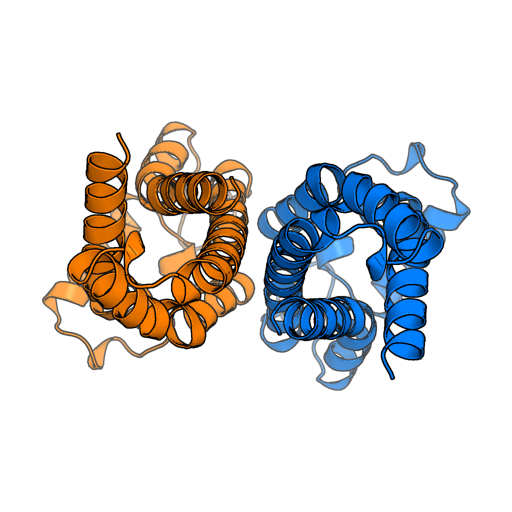B O 1
ATOM 1728 N N . ASP B 1 51 ? -15.156 6.391 11.07 1 97.44 51 ASP B N 1
ATOM 1729 C CA . ASP B 1 51 ? -14.234 6.168 9.953 1 97.44 51 ASP B CA 1
ATOM 1730 C C . ASP B 1 51 ? -13.992 7.457 9.18 1 97.44 51 ASP B C 1
ATOM 1732 O O . ASP B 1 51 ? -14.648 7.707 8.156 1 97.44 51 ASP B O 1
ATOM 1736 N N . THR B 1 52 ? -12.961 8.156 9.586 1 95.69 52 THR B N 1
ATOM 1737 C CA . THR B 1 52 ? -12.688 9.477 9.016 1 95.69 52 THR B CA 1
ATOM 1738 C C . THR B 1 52 ? -12.188 9.352 7.578 1 95.69 52 THR B C 1
ATOM 1740 O O . THR B 1 52 ? -12.398 10.25 6.762 1 95.69 52 THR B O 1
ATOM 1743 N N . MET B 1 53 ? -11.547 8.227 7.242 1 96.62 53 MET B N 1
ATOM 1744 C CA . MET B 1 53 ? -11.031 8.023 5.891 1 96.62 53 MET B CA 1
ATOM 1745 C C . MET B 1 53 ? -12.172 7.934 4.883 1 96.62 53 MET B C 1
ATOM 1747 O O . MET B 1 53 ? -12.031 8.367 3.736 1 96.62 53 MET B O 1
ATOM 1751 N N . MET B 1 54 ? -13.297 7.41 5.348 1 96.88 54 MET B N 1
ATOM 1752 C CA . MET B 1 54 ? -14.445 7.246 4.465 1 96.88 54 MET B CA 1
ATOM 1753 C C . MET B 1 54 ? -15.273 8.531 4.406 1 96.88 54 MET B C 1
ATOM 1755 O O . MET B 1 54 ? -16 8.758 3.438 1 96.88 54 MET B O 1
ATOM 1759 N N . ILE B 1 55 ? -15.211 9.328 5.41 1 95.12 55 ILE B N 1
ATOM 1760 C CA . ILE B 1 55 ? -15.945 10.594 5.465 1 95.12 55 ILE B CA 1
ATOM 1761 C C . ILE B 1 55 ? -15.234 11.641 4.605 1 95.12 55 ILE B C 1
ATOM 1763 O O . ILE B 1 55 ? -15.867 12.305 3.785 1 95.12 55 ILE B O 1
ATOM 1767 N N . ASP B 1 56 ? -13.961 11.805 4.777 1 94.19 56 ASP B N 1
ATOM 1768 C CA . ASP B 1 56 ? -13.078 12.711 4.039 1 94.19 56 ASP B CA 1
ATOM 1769 C C . ASP B 1 56 ? -11.82 11.984 3.57 1 94.19 56 ASP B C 1
ATOM 1771 O O . ASP B 1 56 ? -10.766 12.094 4.191 1 94.19 56 ASP B O 1
ATOM 1775 N N . PRO B 1 57 ? -11.953 11.312 2.443 1 96.31 57 PRO B N 1
ATOM 1776 C CA . PRO B 1 57 ? -10.883 10.414 1.998 1 96.31 57 PRO B CA 1
ATOM 1777 C C . PRO B 1 57 ? -9.602 11.156 1.635 1 96.31 57 PRO B C 1
ATOM 1779 O O . PRO B 1 57 ? -9.586 11.953 0.691 1 96.31 57 PRO B O 1
ATOM 1782 N N . PRO B 1 58 ? -8.531 10.852 2.383 1 95.56 58 PRO B N 1
ATOM 1783 C CA . PRO B 1 58 ? -7.246 11.453 2.006 1 95.56 58 PRO B CA 1
ATOM 1784 C C . PRO B 1 58 ? -6.688 10.883 0.707 1 95.56 58 PRO B C 1
ATOM 1786 O O . PRO B 1 58 ? -7.129 9.82 0.255 1 95.56 58 PRO B O 1
ATOM 1789 N N . ALA B 1 59 ? -5.723 11.523 0.156 1 96.69 59 ALA B N 1
ATOM 1790 C CA . ALA B 1 59 ? -5.195 11.164 -1.157 1 96.69 59 ALA B CA 1
ATOM 1791 C C . ALA B 1 59 ? -4.625 9.75 -1.148 1 96.69 59 ALA B C 1
ATOM 1793 O O . ALA B 1 59 ? -4.848 8.977 -2.082 1 96.69 59 ALA B O 1
ATOM 1794 N N . TRP B 1 60 ? -3.854 9.453 -0.121 1 97.44 60 TRP B N 1
ATOM 1795 C CA . TRP B 1 60 ? -3.254 8.125 -0.063 1 97.44 60 TRP B CA 1
ATOM 1796 C C . TRP B 1 60 ? -4.328 7.047 -0.019 1 97.44 60 TRP B C 1
ATOM 1798 O O . TRP B 1 60 ? -4.191 6 -0.655 1 97.44 60 TRP B O 1
ATOM 1808 N N . PHE B 1 61 ? -5.461 7.293 0.667 1 98.38 61 PHE B N 1
ATOM 1809 C CA . PHE B 1 61 ? -6.566 6.348 0.754 1 98.38 61 PHE B CA 1
ATOM 1810 C C . PHE B 1 61 ? -7.312 6.262 -0.572 1 98.38 61 PHE B C 1
ATOM 1812 O O . PHE B 1 61 ? -7.703 5.176 -1.004 1 98.38 61 PHE B O 1
ATOM 1819 N N . ARG B 1 62 ? -7.477 7.355 -1.235 1 98.19 62 ARG B N 1
ATOM 1820 C CA . ARG B 1 62 ? -8.133 7.375 -2.537 1 98.19 62 ARG B CA 1
ATOM 1821 C C . ARG B 1 62 ? -7.367 6.535 -3.553 1 98.19 62 ARG B C 1
ATOM 1823 O O . ARG B 1 62 ? -7.965 5.91 -4.43 1 98.19 62 ARG B O 1
ATOM 1830 N N . THR B 1 63 ? -6.059 6.555 -3.416 1 98.25 63 THR B N 1
ATOM 1831 C CA . THR B 1 63 ? -5.258 5.727 -4.309 1 98.25 63 THR B CA 1
ATOM 1832 C C . THR B 1 63 ? -5.652 4.258 -4.184 1 98.25 63 THR B C 1
ATOM 1834 O O . THR B 1 63 ? -5.723 3.541 -5.184 1 98.25 63 THR B O 1
ATOM 1837 N N . PHE B 1 64 ? -5.867 3.814 -2.961 1 98.62 64 PHE B N 1
ATOM 1838 C CA . PHE B 1 64 ? -6.23 2.422 -2.725 1 98.62 64 PHE B CA 1
ATOM 1839 C C . PHE B 1 64 ? -7.594 2.107 -3.328 1 98.62 64 PHE B C 1
ATOM 1841 O O . PHE B 1 64 ? -7.801 1.02 -3.869 1 98.62 64 PHE B O 1
ATOM 1848 N N . VAL B 1 65 ? -8.484 3.061 -3.238 1 98.56 65 VAL B N 1
ATOM 1849 C CA . VAL B 1 65 ? -9.812 2.852 -3.805 1 98.56 65 VAL B CA 1
ATOM 1850 C C . VAL B 1 65 ? -9.727 2.85 -5.332 1 98.56 65 VAL B C 1
ATOM 1852 O O . VAL B 1 65 ? -10.391 2.049 -5.992 1 98.56 65 VAL B O 1
ATOM 1855 N N . TYR B 1 66 ? -8.945 3.697 -5.906 1 98.31 66 TYR B N 1
ATOM 1856 C CA . TYR B 1 66 ? -8.703 3.643 -7.344 1 98.31 66 TYR B CA 1
ATOM 1857 C C . TYR B 1 66 ? -8.148 2.283 -7.754 1 98.31 66 TYR B C 1
ATOM 1859 O O . TYR B 1 66 ? -8.633 1.677 -8.719 1 98.31 66 TYR B O 1
ATOM 1867 N N . CYS B 1 67 ? -7.145 1.822 -7.047 1 98.25 67 CYS B N 1
ATOM 1868 C CA . CYS B 1 67 ? -6.555 0.523 -7.344 1 98.25 67 CYS B CA 1
ATOM 1869 C C . CYS B 1 67 ? -7.59 -0.589 -7.227 1 98.25 67 CYS B C 1
ATOM 1871 O O . CYS B 1 67 ? -7.543 -1.567 -7.973 1 98.25 67 CYS B O 1
ATOM 1873 N N . GLU B 1 68 ? -8.484 -0.428 -6.281 1 98.38 68 GLU B N 1
ATOM 1874 C CA . GLU B 1 68 ? -9.539 -1.413 -6.098 1 98.38 68 GLU B CA 1
ATOM 1875 C C . GLU B 1 68 ? -10.398 -1.546 -7.355 1 98.38 68 GLU B C 1
ATOM 1877 O O . GLU B 1 68 ? -10.648 -2.656 -7.828 1 98.38 68 GLU B O 1
ATOM 1882 N N . PHE B 1 69 ? -10.68 -0.49 -7.918 1 98 69 PHE B N 1
ATOM 1883 C CA . PHE B 1 69 ? -11.617 -0.542 -9.039 1 98 69 PHE B CA 1
ATOM 1884 C C . PHE B 1 69 ? -10.875 -0.797 -10.344 1 98 69 PHE B C 1
ATOM 1886 O O . PHE B 1 69 ? -11.422 -1.43 -11.258 1 98 69 PHE B O 1
ATOM 1893 N N . ILE B 1 70 ? -9.656 -0.414 -10.414 1 97.69 70 ILE B N 1
ATOM 1894 C CA . ILE B 1 70 ? -8.898 -0.58 -11.648 1 97.69 70 ILE B CA 1
ATOM 1895 C C . ILE B 1 70 ? -8.32 -1.993 -11.719 1 97.69 70 ILE B C 1
ATOM 1897 O O . ILE B 1 70 ? -8.367 -2.639 -12.773 1 97.69 70 ILE B O 1
ATOM 1901 N N . PHE B 1 71 ? -7.824 -2.469 -10.562 1 97.75 71 PHE B N 1
ATOM 1902 C CA . PHE B 1 71 ? -7.082 -3.723 -10.586 1 97.75 71 PHE B CA 1
ATOM 1903 C C . PHE B 1 71 ? -7.84 -4.816 -9.844 1 97.75 71 PHE B C 1
ATOM 1905 O O . PHE B 1 71 ? -8.031 -5.914 -10.375 1 97.75 71 PHE B O 1
ATOM 1912 N N . GLN B 1 72 ? -8.336 -4.512 -8.68 1 98.44 72 GLN B N 1
ATOM 1913 C CA . GLN B 1 72 ? -8.898 -5.555 -7.824 1 98.44 72 GLN B CA 1
ATOM 1914 C C . GLN B 1 72 ? -10.266 -6.004 -8.32 1 98.44 72 GLN B C 1
ATOM 1916 O O . GLN B 1 72 ? -10.539 -7.203 -8.414 1 98.44 72 GLN B O 1
ATOM 1921 N N . PHE B 1 73 ? -11.078 -5.055 -8.703 1 98.31 73 PHE B N 1
ATOM 1922 C CA . PHE B 1 73 ? -12.461 -5.363 -9.055 1 98.31 73 PHE B CA 1
ATOM 1923 C C . PHE B 1 73 ? -12.516 -6.301 -10.25 1 98.31 73 PHE B C 1
ATOM 1925 O O . PHE B 1 73 ? -13.164 -7.348 -10.203 1 98.31 73 PHE B O 1
ATOM 1932 N N . PRO B 1 74 ? -11.859 -6.027 -11.391 1 98.06 74 PRO B N 1
ATOM 1933 C CA . PRO B 1 74 ? -11.812 -7.008 -12.477 1 98.06 74 PRO B CA 1
ATOM 1934 C C . PRO B 1 74 ? -11.273 -8.367 -12.023 1 98.06 74 PRO B C 1
ATOM 1936 O O . PRO B 1 74 ? -11.75 -9.406 -12.477 1 98.06 74 PRO B O 1
ATOM 1939 N N . PHE B 1 75 ? -10.359 -8.32 -11.109 1 98.75 75 PHE B N 1
ATOM 1940 C CA . PHE B 1 75 ? -9.758 -9.562 -10.648 1 98.75 75 PHE B CA 1
ATOM 1941 C C . PHE B 1 75 ? -10.742 -10.359 -9.805 1 98.75 75 PHE B C 1
ATOM 1943 O O . PHE B 1 75 ? -10.711 -11.594 -9.797 1 98.75 75 PHE B O 1
ATOM 1950 N N . PHE B 1 76 ? -11.633 -9.672 -9.078 1 98.75 76 PHE B N 1
ATOM 1951 C CA . PHE B 1 76 ? -12.648 -10.383 -8.312 1 98.75 76 PHE B CA 1
ATOM 1952 C C . PHE B 1 76 ? -13.414 -11.352 -9.203 1 98.75 76 PHE B C 1
ATOM 1954 O O . PHE B 1 76 ? -13.656 -12.5 -8.82 1 98.75 76 PHE B O 1
ATOM 1961 N N . ILE B 1 77 ? -13.75 -10.93 -10.391 1 98.44 77 ILE B N 1
ATOM 1962 C CA . ILE B 1 77 ? -14.531 -11.719 -11.336 1 98.44 77 ILE B CA 1
ATOM 1963 C C . ILE B 1 77 ? -13.719 -12.914 -11.812 1 98.44 77 ILE B C 1
ATOM 1965 O O . ILE B 1 77 ? -14.211 -14.047 -11.836 1 98.44 77 ILE B O 1
ATOM 1969 N N . VAL B 1 78 ? -12.453 -12.68 -12.102 1 98.38 78 VAL B N 1
ATOM 1970 C CA . VAL B 1 78 ? -11.547 -13.727 -12.555 1 98.38 78 VAL B CA 1
ATOM 1971 C C . VAL B 1 78 ? -11.352 -14.758 -11.453 1 98.38 78 VAL B C 1
ATOM 1973 O O . VAL B 1 78 ? -11.367 -15.969 -11.703 1 98.38 78 VAL B O 1
ATOM 1976 N N . ALA B 1 79 ? -11.188 -14.273 -10.234 1 98.5 79 ALA B N 1
ATOM 1977 C CA . ALA B 1 79 ? -10.961 -15.172 -9.102 1 98.5 79 ALA B CA 1
ATOM 1978 C C . ALA B 1 79 ? -12.195 -16.031 -8.836 1 98.5 79 ALA B C 1
ATOM 1980 O O . ALA B 1 79 ? -12.07 -17.25 -8.609 1 98.5 79 ALA B O 1
ATOM 1981 N N . ILE B 1 80 ? -13.336 -15.422 -8.867 1 98.5 80 ILE B N 1
ATOM 1982 C CA . ILE B 1 80 ? -14.578 -16.156 -8.656 1 98.5 80 ILE B CA 1
ATOM 1983 C C . ILE B 1 80 ? -14.703 -17.266 -9.703 1 98.5 80 ILE B C 1
ATOM 1985 O O . ILE B 1 80 ? -15 -18.422 -9.359 1 98.5 80 ILE B O 1
ATOM 1989 N N . TYR B 1 81 ? -14.438 -16.938 -10.977 1 98.31 81 TYR B N 1
ATOM 1990 C CA . TYR B 1 81 ? -14.469 -17.922 -12.047 1 98.31 81 TYR B CA 1
ATOM 1991 C C . TYR B 1 81 ? -13.516 -19.078 -11.742 1 98.31 81 TYR B C 1
ATOM 1993 O O . TYR B 1 81 ? -13.898 -20.25 -11.852 1 98.31 81 TYR B O 1
ATOM 2001 N N . ALA B 1 82 ? -12.312 -18.766 -11.344 1 97.94 82 ALA B N 1
ATOM 2002 C CA . ALA B 1 82 ? -11.305 -19.797 -11.094 1 97.94 82 ALA B CA 1
ATOM 2003 C C . ALA B 1 82 ? -11.719 -20.703 -9.93 1 97.94 82 ALA B C 1
ATOM 2005 O O . ALA B 1 82 ? -11.516 -21.906 -9.977 1 97.94 82 ALA B O 1
ATOM 2006 N N . PHE B 1 83 ? -12.266 -20.125 -8.898 1 97.5 83 PHE B N 1
ATOM 2007 C CA . PHE B 1 83 ? -12.664 -20.922 -7.738 1 97.5 83 PHE B CA 1
ATOM 2008 C C . PHE B 1 83 ? -13.852 -21.812 -8.07 1 97.5 83 PHE B C 1
ATOM 2010 O O . PHE B 1 83 ? -13.93 -22.953 -7.609 1 97.5 83 PHE B O 1
ATOM 2017 N N . ILE B 1 84 ? -14.812 -21.328 -8.883 1 97.19 84 ILE B N 1
ATOM 2018 C CA . ILE B 1 84 ? -15.969 -22.125 -9.281 1 97.19 84 ILE B CA 1
ATOM 2019 C C . ILE B 1 84 ? -15.523 -23.266 -10.195 1 97.19 84 ILE B C 1
ATOM 2021 O O . ILE B 1 84 ? -15.977 -24.406 -10.039 1 97.19 84 ILE B O 1
ATOM 2025 N N . LYS B 1 85 ? -14.641 -22.938 -11.141 1 96.56 85 LYS B N 1
ATOM 2026 C CA . LYS B 1 85 ? -14.133 -23.938 -12.078 1 96.56 85 LYS B CA 1
ATOM 2027 C C . LYS B 1 85 ? -13.242 -24.953 -11.367 1 96.56 85 LYS B C 1
ATOM 2029 O O . LYS B 1 85 ? -13.094 -26.094 -11.82 1 96.56 85 LYS B O 1
ATOM 2034 N N . GLY B 1 86 ? -12.625 -24.516 -10.258 1 94.5 86 GLY B N 1
ATOM 2035 C CA . GLY B 1 86 ? -11.648 -25.328 -9.539 1 94.5 86 GLY B CA 1
ATOM 2036 C C . GLY B 1 86 ? -10.219 -24.875 -9.789 1 94.5 86 GLY B C 1
ATOM 2037 O O . GLY B 1 86 ? -9.727 -24.938 -10.914 1 94.5 86 GLY B O 1
ATOM 2038 N N . ILE B 1 87 ? -9.594 -24.484 -8.727 1 91.88 87 ILE B N 1
ATOM 2039 C CA . ILE B 1 87 ? -8.273 -23.875 -8.82 1 91.88 87 ILE B CA 1
ATOM 2040 C C . ILE B 1 87 ? -7.297 -24.844 -9.484 1 91.88 87 ILE B C 1
ATOM 2042 O O . ILE B 1 87 ? -6.387 -24.422 -10.203 1 91.88 87 ILE B O 1
ATOM 2046 N N . LYS B 1 88 ? -7.477 -26.156 -9.289 1 91.62 88 LYS B N 1
ATOM 2047 C CA . LYS B 1 88 ? -6.602 -27.172 -9.891 1 91.62 88 LYS B CA 1
ATOM 2048 C C . LYS B 1 88 ? -6.688 -27.125 -11.414 1 91.62 88 LYS B C 1
ATOM 2050 O O . LYS B 1 88 ? -5.727 -27.469 -12.102 1 91.62 88 LYS B O 1
ATOM 2055 N N . ASN B 1 89 ? -7.84 -26.656 -11.93 1 94.38 89 ASN B N 1
ATOM 2056 C CA . ASN B 1 89 ? -8.062 -26.562 -13.367 1 94.38 89 ASN B CA 1
ATOM 2057 C C . ASN B 1 89 ? -7.613 -25.219 -13.93 1 94.38 89 ASN B C 1
ATOM 2059 O O . ASN B 1 89 ? -7.637 -25.016 -15.148 1 94.38 89 ASN B O 1
ATOM 2063 N N . CYS B 1 90 ? -7.266 -24.281 -13.07 1 95 90 CYS B N 1
ATOM 2064 C CA . CYS B 1 90 ? -6.875 -22.938 -13.461 1 95 90 CYS B CA 1
ATOM 2065 C C . CYS B 1 90 ? -5.492 -22.594 -12.922 1 95 90 CYS B C 1
ATOM 2067 O O . CYS B 1 90 ? -5.336 -21.625 -12.172 1 95 90 CYS B O 1
ATOM 2069 N N . SER B 1 91 ? -4.496 -23.219 -13.344 1 93.5 91 SER B N 1
ATOM 2070 C CA . SER B 1 91 ? -3.145 -23.047 -12.82 1 93.5 91 SER B CA 1
ATOM 2071 C C . SER B 1 91 ? -2.643 -21.625 -13.07 1 93.5 91 SER B C 1
ATOM 2073 O O . SER B 1 91 ? -1.795 -21.125 -12.328 1 93.5 91 SER B O 1
ATOM 2075 N N . TRP B 1 92 ? -3.221 -21 -14.078 1 95.19 92 TRP B N 1
ATOM 2076 C CA . TRP B 1 92 ? -2.799 -19.656 -14.469 1 95.19 92 TRP B CA 1
ATOM 2077 C C . TRP B 1 92 ? -3.174 -18.641 -13.398 1 95.19 92 TRP B C 1
ATOM 2079 O O . TRP B 1 92 ? -2.701 -17.5 -13.422 1 95.19 92 TRP B O 1
ATOM 2089 N N . ILE B 1 93 ? -3.965 -19.016 -12.359 1 97 93 ILE B N 1
ATOM 2090 C CA . ILE B 1 93 ? -4.504 -18.094 -11.375 1 97 93 ILE B CA 1
ATOM 2091 C C . ILE B 1 93 ? -3.471 -17.844 -10.273 1 97 93 ILE B C 1
ATOM 2093 O O . ILE B 1 93 ? -3.584 -16.891 -9.516 1 97 93 ILE B O 1
ATOM 2097 N N . ARG B 1 94 ? -2.488 -18.719 -10.141 1 96.81 94 ARG B N 1
ATOM 2098 C CA . ARG B 1 94 ? -1.558 -18.672 -9.016 1 96.81 94 ARG B CA 1
ATOM 2099 C C . ARG B 1 94 ? -0.846 -17.328 -8.938 1 96.81 94 ARG B C 1
ATOM 2101 O O . ARG B 1 94 ? -0.879 -16.656 -7.902 1 96.81 94 ARG B O 1
ATOM 2108 N N . THR B 1 95 ? -0.214 -16.922 -10.016 1 97.44 95 THR B N 1
ATOM 2109 C CA . THR B 1 95 ? 0.589 -15.703 -10 1 97.44 95 THR B CA 1
ATOM 2110 C C . THR B 1 95 ? -0.296 -14.477 -9.805 1 97.44 95 THR B C 1
ATOM 2112 O O . THR B 1 95 ? -0.016 -13.633 -8.953 1 97.44 95 THR B O 1
ATOM 2115 N N . PRO B 1 96 ? -1.45 -14.375 -10.5 1 97.69 96 PRO B N 1
ATOM 2116 C CA . PRO B 1 96 ? -2.322 -13.234 -10.234 1 97.69 96 PRO B CA 1
ATOM 2117 C C . PRO B 1 96 ? -2.822 -13.188 -8.797 1 97.69 96 PRO B C 1
ATOM 2119 O O . PRO B 1 96 ? -3.014 -12.109 -8.234 1 97.69 96 PRO B O 1
ATOM 2122 N N . MET B 1 97 ? -3.027 -14.32 -8.25 1 98.25 97 MET B N 1
ATOM 2123 C CA . MET B 1 97 ? -3.486 -14.367 -6.863 1 98.25 97 MET B CA 1
ATOM 2124 C C . MET B 1 97 ? -2.406 -13.867 -5.914 1 98.25 97 MET B C 1
ATOM 2126 O O . MET B 1 97 ? -2.705 -13.18 -4.934 1 98.25 97 MET B O 1
ATOM 2130 N N . ILE B 1 98 ? -1.195 -14.195 -6.234 1 98.5 98 ILE B N 1
ATOM 2131 C CA . ILE B 1 98 ? -0.074 -13.742 -5.418 1 98.5 98 ILE B CA 1
ATOM 2132 C C . ILE B 1 98 ? 0.054 -12.227 -5.512 1 98.5 98 ILE B C 1
ATOM 2134 O O . ILE B 1 98 ? 0.208 -11.539 -4.496 1 98.5 98 ILE B O 1
ATOM 2138 N N . VAL B 1 99 ? -0.05 -11.711 -6.711 1 98.69 99 VAL B N 1
ATOM 2139 C CA . VAL B 1 99 ? 0.033 -10.273 -6.93 1 98.69 99 VAL B CA 1
ATOM 2140 C C . VAL B 1 99 ? -1.109 -9.57 -6.199 1 98.69 99 VAL B C 1
ATOM 2142 O O . VAL B 1 99 ? -0.886 -8.594 -5.477 1 98.69 99 VAL B O 1
ATOM 2145 N N . TYR B 1 100 ? -2.299 -10.141 -6.363 1 98.75 100 TYR B N 1
ATOM 2146 C CA . TYR B 1 100 ? -3.488 -9.586 -5.723 1 98.75 100 TYR B CA 1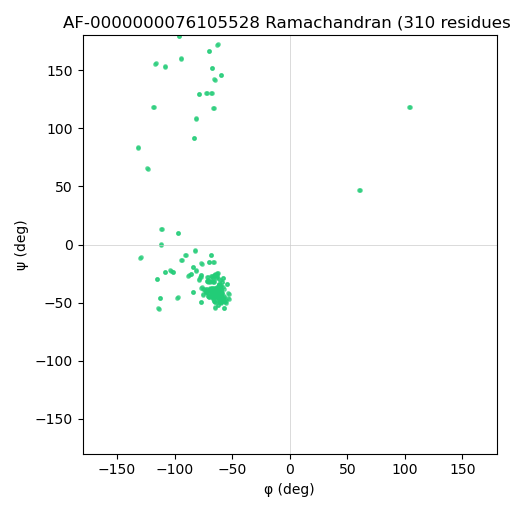
ATOM 2147 C C . TYR B 1 100 ? -3.34 -9.586 -4.207 1 98.75 100 TYR B C 1
ATOM 2149 O O . TYR B 1 100 ? -3.594 -8.57 -3.555 1 98.75 100 TYR B O 1
ATOM 2157 N N . SER B 1 101 ? -2.951 -10.68 -3.709 1 98.75 101 SER B N 1
ATOM 2158 C CA . SER B 1 101 ? -2.885 -10.836 -2.262 1 98.75 101 SER B CA 1
ATOM 2159 C C . SER B 1 101 ? -1.839 -9.914 -1.648 1 98.75 101 SER B C 1
ATOM 2161 O O . SER B 1 101 ? -2.09 -9.273 -0.624 1 98.75 101 SER B O 1
ATOM 2163 N N . ALA B 1 102 ? -0.667 -9.82 -2.277 1 98.69 102 ALA B N 1
ATOM 2164 C CA . ALA B 1 102 ? 0.374 -8.914 -1.788 1 98.69 102 ALA B CA 1
ATOM 2165 C C . ALA B 1 102 ? -0.09 -7.465 -1.837 1 98.69 102 ALA B C 1
ATOM 2167 O O . ALA B 1 102 ? 0.135 -6.703 -0.895 1 98.69 102 ALA B O 1
ATOM 2168 N N . HIS B 1 103 ? -0.732 -7.109 -2.908 1 98.88 103 HIS B N 1
ATOM 2169 C CA . HIS B 1 103 ? -1.25 -5.758 -3.104 1 98.88 103 HIS B CA 1
ATOM 2170 C C . HIS B 1 103 ? -2.277 -5.402 -2.035 1 98.88 103 HIS B C 1
ATOM 2172 O O . HIS B 1 103 ? -2.162 -4.367 -1.376 1 98.88 103 HIS B O 1
ATOM 2178 N N . VAL B 1 104 ? -3.223 -6.285 -1.799 1 98.81 104 VAL B N 1
ATOM 2179 C CA . VAL B 1 104 ? -4.316 -5.977 -0.882 1 98.81 104 VAL B CA 1
ATOM 2180 C C . VAL B 1 104 ? -3.805 -6.004 0.557 1 98.81 104 VAL B C 1
ATOM 2182 O O . VAL B 1 104 ? -4.18 -5.152 1.369 1 98.81 104 VAL B O 1
ATOM 2185 N N . ALA B 1 105 ? -2.953 -6.977 0.818 1 98.69 105 ALA B N 1
ATOM 2186 C CA . ALA B 1 105 ? -2.371 -7.004 2.158 1 98.69 105 ALA B CA 1
ATOM 2187 C C . ALA B 1 105 ? -1.605 -5.715 2.447 1 98.69 105 ALA B C 1
ATOM 2189 O O . ALA B 1 105 ? -1.687 -5.176 3.553 1 98.69 105 ALA B O 1
ATOM 2190 N N . THR B 1 106 ? -0.911 -5.215 1.472 1 98.75 106 THR B N 1
ATOM 2191 C CA . THR B 1 106 ? -0.135 -3.988 1.626 1 98.75 106 THR B CA 1
ATOM 2192 C C . THR B 1 106 ? -1.054 -2.795 1.874 1 98.75 106 THR B C 1
ATOM 2194 O O . THR B 1 106 ? -0.834 -2.02 2.807 1 98.75 106 THR B O 1
ATOM 2197 N N . THR B 1 107 ? -2.094 -2.629 1.069 1 98.75 107 THR B N 1
ATOM 2198 C CA . THR B 1 107 ? -3.01 -1.504 1.219 1 98.75 107 THR B CA 1
ATOM 2199 C C . THR B 1 107 ? -3.688 -1.535 2.586 1 98.75 107 THR B C 1
ATOM 2201 O O . THR B 1 107 ? -3.727 -0.523 3.289 1 98.75 107 THR B O 1
ATOM 2204 N N . THR B 1 108 ? -4.129 -2.695 2.959 1 98.69 108 THR B N 1
ATOM 2205 C CA . THR B 1 108 ? -4.93 -2.781 4.172 1 98.69 108 THR B CA 1
ATOM 2206 C C . THR B 1 108 ? -4.047 -2.707 5.414 1 98.69 108 THR B C 1
ATOM 2208 O O . THR B 1 108 ? -4.477 -2.225 6.465 1 98.69 108 THR B O 1
ATOM 2211 N N . ALA B 1 109 ? -2.805 -3.15 5.289 1 98.5 109 ALA B N 1
ATOM 2212 C CA . ALA B 1 109 ? -1.87 -2.957 6.395 1 98.5 109 ALA B CA 1
ATOM 2213 C C . ALA B 1 109 ? -1.705 -1.475 6.719 1 98.5 109 ALA B C 1
ATOM 2215 O O . ALA B 1 109 ? -1.676 -1.089 7.891 1 98.5 109 ALA B O 1
ATOM 2216 N N . ALA B 1 110 ? -1.576 -0.653 5.703 1 98.62 110 ALA B N 1
ATOM 2217 C CA . ALA B 1 110 ? -1.457 0.788 5.91 1 98.62 110 ALA B CA 1
ATOM 2218 C C . ALA B 1 110 ? -2.703 1.349 6.59 1 98.62 110 ALA B C 1
ATOM 2220 O O . ALA B 1 110 ? -2.604 2.18 7.496 1 98.62 110 ALA B O 1
ATOM 2221 N N . ILE B 1 111 ? -3.854 0.887 6.188 1 98.75 111 ILE B N 1
ATOM 2222 C CA . ILE B 1 111 ? -5.121 1.345 6.746 1 98.75 111 ILE B CA 1
ATOM 2223 C C . ILE B 1 111 ? -5.207 0.954 8.219 1 98.75 111 ILE B C 1
ATOM 2225 O O . ILE B 1 111 ? -5.516 1.788 9.07 1 98.75 111 ILE B O 1
ATOM 2229 N N . CYS B 1 112 ? -4.914 -0.318 8.492 1 98.5 112 CYS B N 1
ATOM 2230 C CA . CYS B 1 112 ? -5 -0.809 9.859 1 98.5 112 CYS B CA 1
ATOM 2231 C C . CYS B 1 112 ? -4.023 -0.07 10.766 1 98.5 112 CYS B C 1
ATOM 2233 O O . CYS B 1 112 ? -4.375 0.306 11.883 1 98.5 112 CYS B O 1
ATOM 2235 N N . PHE B 1 113 ? -2.854 0.127 10.273 1 98.19 113 PHE B N 1
ATOM 2236 C 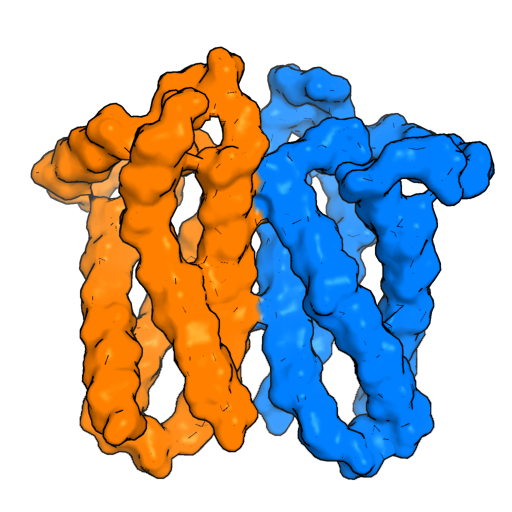CA . PHE B 1 113 ? -1.854 0.833 11.062 1 98.19 113 PHE B CA 1
ATOM 2237 C C . PHE B 1 113 ? -2.266 2.283 11.289 1 98.19 113 PHE B C 1
ATOM 2239 O O . PHE B 1 113 ? -2.062 2.832 12.375 1 98.19 113 PHE B O 1
ATOM 2246 N N . HIS B 1 114 ? -2.779 2.914 10.289 1 97.81 114 HIS B N 1
ATOM 2247 C CA . HIS B 1 114 ? -3.289 4.273 10.43 1 97.81 114 HIS B CA 1
ATOM 2248 C C . HIS B 1 114 ? -4.367 4.352 11.5 1 97.81 114 HIS B C 1
ATOM 2250 O O . HIS B 1 114 ? -4.34 5.25 12.352 1 97.81 114 HIS B O 1
ATOM 2256 N N . ILE B 1 115 ? -5.27 3.43 11.508 1 97.94 115 ILE B N 1
ATOM 2257 C CA . ILE B 1 115 ? -6.348 3.398 12.492 1 97.94 115 ILE B CA 1
ATOM 2258 C C . ILE B 1 115 ? -5.762 3.254 13.898 1 97.94 115 ILE B C 1
ATOM 2260 O O . ILE B 1 115 ? -6.203 3.928 14.828 1 97.94 115 ILE B O 1
ATOM 2264 N N . MET B 1 116 ? -4.773 2.479 14.031 1 96.88 116 MET B N 1
ATOM 2265 C CA . MET B 1 116 ? -4.227 2.143 15.344 1 96.88 116 MET B CA 1
ATOM 2266 C C . MET B 1 116 ? -3.34 3.268 15.867 1 96.88 116 MET B C 1
ATOM 2268 O O . MET B 1 116 ? -3.293 3.518 17.078 1 96.88 116 MET B O 1
ATOM 2272 N N . TYR B 1 117 ? -2.68 4.023 14.977 1 95.75 117 TYR B N 1
ATOM 2273 C CA . TYR B 1 117 ? -1.572 4.816 15.508 1 95.75 117 TYR B CA 1
ATOM 2274 C C . TYR B 1 117 ? -1.694 6.273 15.078 1 95.75 117 TYR B C 1
ATOM 2276 O O . TYR B 1 117 ? -0.941 7.129 15.555 1 95.75 117 TYR B O 1
ATOM 2284 N N . ASN B 1 118 ? -2.582 6.531 14.164 1 95.44 118 ASN B N 1
ATOM 2285 C CA . ASN B 1 118 ? -2.754 7.93 13.789 1 95.44 118 ASN B CA 1
ATOM 2286 C C . ASN B 1 118 ? -3.305 8.758 14.945 1 95.44 118 ASN B C 1
ATOM 2288 O O . ASN B 1 118 ? -4.145 8.281 15.711 1 95.44 118 ASN B O 1
ATOM 2292 N N . ASP B 1 119 ? -2.846 10 15.102 1 93.06 119 ASP B N 1
ATOM 2293 C CA . ASP B 1 119 ? -3.396 10.945 16.062 1 93.06 119 ASP B CA 1
ATOM 2294 C C . ASP B 1 119 ? -4.648 11.625 15.516 1 93.06 119 ASP B C 1
ATOM 2296 O O . ASP B 1 119 ? -4.559 12.492 14.641 1 93.06 119 ASP B O 1
ATOM 2300 N N . PHE B 1 120 ? -5.773 11.266 16.047 1 93.44 120 PHE B N 1
ATOM 2301 C CA . PHE B 1 120 ? -7.047 11.797 15.562 1 93.44 120 PHE B CA 1
ATOM 2302 C C . PHE B 1 120 ? -7.508 12.969 16.422 1 93.44 120 PHE B C 1
ATOM 2304 O O . PHE B 1 120 ? -8.641 13.438 16.281 1 93.44 120 PHE B O 1
ATOM 2311 N N . SER B 1 121 ? -6.719 13.477 17.281 1 87.62 121 SER B N 1
ATOM 2312 C CA . SER B 1 121 ? -7.121 14.508 18.219 1 87.62 121 SER B CA 1
ATOM 2313 C C . SER B 1 121 ? -7.527 15.789 17.516 1 87.62 121 SER B C 1
ATOM 2315 O O . SER B 1 121 ? -8.43 16.5 17.953 1 87.62 121 SER B O 1
ATOM 2317 N N . LYS B 1 122 ? -6.926 15.992 16.328 1 82.25 122 LYS B N 1
ATOM 2318 C CA . LYS B 1 122 ? -7.211 17.234 15.625 1 82.25 122 LYS B CA 1
ATOM 2319 C C . LYS B 1 122 ? -8.016 16.969 14.359 1 82.25 122 LYS B C 1
ATOM 2321 O O . LYS B 1 122 ? -8.188 17.875 13.531 1 82.25 122 LYS B O 1
ATOM 2326 N N . SER B 1 123 ? -8.492 15.789 14.336 1 84.44 123 SER B N 1
ATOM 2327 C CA . SER B 1 123 ? -9.172 15.422 13.094 1 84.44 123 SER B CA 1
ATOM 2328 C C . SER B 1 123 ? -10.586 16 13.039 1 84.44 123 SER B C 1
ATOM 2330 O O . SER B 1 123 ? -11.273 16.047 14.062 1 84.44 123 SER B O 1
ATOM 2332 N N . LYS B 1 124 ? -10.93 16.672 11.953 1 83.94 124 LYS B N 1
ATOM 2333 C CA . LYS B 1 124 ? -12.297 17.078 11.641 1 83.94 124 LYS B CA 1
ATOM 2334 C C . LYS B 1 124 ? -12.773 16.438 10.336 1 83.94 124 LYS B C 1
ATOM 2336 O O . LYS B 1 124 ? -12.211 16.688 9.273 1 83.94 124 LYS B O 1
ATOM 2341 N N . PRO B 1 125 ? -13.836 15.625 10.492 1 83.88 125 PRO B N 1
ATOM 2342 C CA . PRO B 1 125 ? -14.672 15.148 11.594 1 83.88 125 PRO B CA 1
ATOM 2343 C C . PRO B 1 125 ? -13.891 14.328 12.617 1 83.88 125 PRO B C 1
ATOM 2345 O O . PRO B 1 125 ? -12.766 13.898 12.336 1 83.88 125 PRO B O 1
ATOM 2348 N N . LYS B 1 126 ? -14.531 13.961 13.773 1 89.81 126 LYS B N 1
ATOM 2349 C CA . LYS B 1 126 ? -13.852 13.266 14.867 1 89.81 126 LYS B CA 1
ATOM 2350 C C . LYS B 1 126 ? -13.562 11.812 14.508 1 89.81 126 LYS B C 1
ATOM 2352 O O . LYS B 1 126 ? -14.422 11.117 13.969 1 89.81 126 LYS B O 1
ATOM 2357 N N . GLY B 1 127 ? -12.352 11.422 14.727 1 93.94 127 GLY B N 1
ATOM 2358 C CA . GLY B 1 127 ? -11.93 10.047 14.547 1 93.94 127 GLY B CA 1
ATOM 2359 C C . GLY B 1 127 ? -11.945 9.242 15.836 1 93.94 127 GLY B C 1
ATOM 2360 O O . GLY B 1 127 ? -12.422 9.719 16.859 1 93.94 127 GLY B O 1
ATOM 2361 N N . PRO B 1 128 ? -11.586 8.039 15.703 1 95.44 128 PRO B N 1
ATOM 2362 C CA . PRO B 1 128 ? -11.531 7.223 16.922 1 95.44 128 PRO B CA 1
ATOM 2363 C C . PRO B 1 128 ? -10.414 7.652 17.875 1 95.44 128 PRO B C 1
ATOM 2365 O O . PRO B 1 128 ? -9.258 7.785 17.453 1 95.44 128 PRO B O 1
ATOM 2368 N N . THR B 1 129 ? -10.734 7.84 19.156 1 91.5 129 THR B N 1
ATOM 2369 C CA . THR B 1 129 ? -9.758 8.352 20.094 1 91.5 129 THR B CA 1
ATOM 2370 C C . THR B 1 129 ? -9.43 7.309 21.156 1 91.5 129 THR B C 1
ATOM 2372 O O . THR B 1 129 ? -8.32 7.293 21.703 1 91.5 129 THR B O 1
ATOM 2375 N N . THR B 1 130 ? -10.445 6.453 21.438 1 95.19 130 THR B N 1
ATOM 2376 C CA . THR B 1 130 ? -10.203 5.414 22.438 1 95.19 130 THR B CA 1
ATOM 2377 C C . THR B 1 130 ? -9.758 4.113 21.766 1 95.19 130 THR B C 1
ATOM 2379 O O . THR B 1 130 ? -10.016 3.906 20.578 1 95.19 130 THR B O 1
ATOM 2382 N N . GLN B 1 131 ? -9.133 3.271 22.562 1 96.19 131 GLN B N 1
ATOM 2383 C CA . GLN B 1 131 ? -8.68 1.981 22.047 1 96.19 131 GLN B CA 1
ATOM 2384 C C . GLN B 1 131 ? -9.859 1.125 21.594 1 96.19 131 GLN B C 1
ATOM 2386 O O . GLN B 1 131 ? -9.766 0.407 20.594 1 96.19 131 GLN B O 1
ATOM 2391 N N . LEU B 1 132 ? -10.922 1.202 22.266 1 97.06 132 LEU B N 1
ATOM 2392 C CA . LEU B 1 132 ? -12.109 0.429 21.922 1 97.06 132 LEU B CA 1
ATOM 2393 C C . LEU B 1 132 ? -12.68 0.887 20.594 1 97.06 132 LEU B C 1
ATOM 2395 O O . LEU B 1 132 ? -13.07 0.061 19.766 1 97.06 132 LEU B O 1
ATOM 2399 N N . GLU B 1 133 ? -12.727 2.184 20.391 1 97.19 133 GLU B N 1
ATOM 2400 C CA . GLU B 1 133 ? -13.211 2.73 19.125 1 97.19 133 GLU B CA 1
ATOM 2401 C C . GLU B 1 133 ? -12.32 2.305 17.969 1 97.19 133 GLU B C 1
ATOM 2403 O O . GLU B 1 133 ? -12.82 1.948 16.891 1 97.19 133 GLU B O 1
ATOM 2408 N N . ARG B 1 134 ? -11.047 2.352 18.172 1 97.94 134 ARG B N 1
ATOM 2409 C CA . ARG B 1 134 ? -10.094 1.938 17.141 1 97.94 134 ARG B CA 1
ATOM 2410 C C . ARG B 1 134 ? -10.281 0.466 16.781 1 97.94 134 ARG B C 1
ATOM 2412 O O . ARG B 1 134 ? -10.281 0.103 15.609 1 97.94 134 ARG B O 1
ATOM 2419 N N . GLN B 1 135 ? -10.398 -0.345 17.828 1 97.75 135 GLN B N 1
ATOM 2420 C CA . GLN B 1 135 ? -10.562 -1.776 17.609 1 97.75 135 GLN B CA 1
ATOM 2421 C C . GLN B 1 135 ? -11.875 -2.068 16.891 1 97.75 135 GLN B C 1
ATOM 2423 O O . GLN B 1 135 ? -11.938 -2.955 16.031 1 97.75 135 GLN B O 1
ATOM 2428 N N . ALA B 1 136 ? -12.93 -1.361 17.219 1 98 136 ALA B N 1
ATOM 2429 C CA . ALA B 1 136 ? -14.211 -1.537 16.547 1 98 136 ALA B CA 1
ATOM 2430 C C . ALA B 1 136 ? -14.102 -1.223 15.055 1 98 136 ALA B C 1
ATOM 2432 O O . ALA B 1 136 ? -14.578 -1.985 14.219 1 98 136 ALA B O 1
ATOM 2433 N N . LEU B 1 137 ? -13.445 -0.14 14.758 1 98.19 137 LEU B N 1
ATOM 2434 C CA . LEU B 1 137 ? -13.234 0.216 13.359 1 98.19 137 LEU B CA 1
ATOM 2435 C C . LEU B 1 137 ? -12.336 -0.808 12.672 1 98.19 137 LEU B C 1
ATOM 2437 O O . LEU B 1 137 ? -12.609 -1.218 11.539 1 98.19 137 LEU B O 1
ATOM 2441 N N . LEU B 1 138 ? -11.336 -1.275 13.359 1 98.25 138 LEU B N 1
ATOM 2442 C CA . LEU B 1 138 ? -10.383 -2.238 12.828 1 98.25 138 LEU B CA 1
ATOM 2443 C C . LEU B 1 138 ? -11.078 -3.533 12.43 1 98.25 138 LEU B C 1
ATOM 2445 O O . LEU B 1 138 ? -10.672 -4.199 11.477 1 98.25 138 LEU B O 1
ATOM 2449 N N . MET B 1 139 ? -12.102 -3.869 13.07 1 97.44 139 MET B N 1
ATOM 2450 C CA . MET B 1 139 ? -12.812 -5.113 12.805 1 97.44 139 MET B CA 1
ATOM 2451 C C . MET B 1 139 ? -13.422 -5.105 11.406 1 97.44 139 MET B C 1
ATOM 2453 O O . MET B 1 139 ? -13.594 -6.164 10.789 1 97.44 139 MET B O 1
ATOM 2457 N N . PHE B 1 140 ? -13.695 -3.961 10.93 1 96.75 140 PHE B N 1
ATOM 2458 C CA . PHE B 1 140 ? -14.297 -3.844 9.602 1 96.75 140 PHE B CA 1
ATOM 2459 C C . PHE B 1 140 ? -13.234 -3.951 8.516 1 96.75 140 PHE B C 1
ATOM 2461 O O . PHE B 1 140 ? -13.523 -4.371 7.395 1 96.75 140 PHE B O 1
ATOM 2468 N N . TYR B 1 141 ? -11.977 -3.666 8.852 1 98.19 141 TYR B N 1
ATOM 2469 C CA . TYR B 1 141 ? -10.898 -3.664 7.863 1 98.19 141 TYR B CA 1
ATOM 2470 C C . TYR B 1 141 ? -10.055 -4.926 7.977 1 98.19 141 TYR B C 1
ATOM 2472 O O . TYR B 1 141 ? -9.477 -5.383 6.988 1 98.19 141 TYR B O 1
ATOM 2480 N N . PHE B 1 142 ? -10.062 -5.535 9.055 1 97.94 142 PHE B N 1
ATOM 2481 C CA . PHE B 1 142 ? -9.086 -6.566 9.383 1 97.94 142 PHE B CA 1
ATOM 2482 C C . PHE B 1 142 ? -9.297 -7.805 8.516 1 97.94 142 PHE B C 1
ATOM 2484 O O . PHE B 1 142 ? -8.328 -8.438 8.086 1 97.94 142 PHE B O 1
ATOM 2491 N N . PRO B 1 143 ? -10.531 -8.227 8.195 1 97.25 143 PRO B N 1
ATOM 2492 C CA . PRO B 1 143 ? -10.703 -9.383 7.312 1 97.25 143 PRO B CA 1
ATOM 2493 C C . PRO B 1 143 ? -10.039 -9.188 5.953 1 97.25 143 PRO B C 1
ATOM 2495 O O . PRO B 1 143 ? -9.562 -10.156 5.352 1 97.25 143 PRO B O 1
ATOM 2498 N N . TYR B 1 144 ? -9.969 -7.992 5.566 1 97.81 144 TYR B N 1
ATOM 2499 C CA . TYR B 1 144 ? -9.391 -7.684 4.266 1 97.81 144 TYR B CA 1
ATOM 2500 C C . TYR B 1 144 ? -7.867 -7.645 4.34 1 97.81 144 TYR B C 1
ATOM 2502 O O . TYR B 1 144 ? -7.195 -7.461 3.324 1 97.81 144 TYR B O 1
ATOM 2510 N N . LEU B 1 145 ? -7.383 -7.777 5.473 1 98.5 145 LEU B N 1
ATOM 2511 C CA . LEU B 1 145 ? -5.957 -8.016 5.664 1 98.5 145 LEU B CA 1
ATOM 2512 C C . LEU B 1 145 ? -5.676 -9.5 5.859 1 98.5 145 LEU B C 1
ATOM 2514 O O . LEU B 1 145 ? -4.809 -10.07 5.191 1 98.5 145 LEU B O 1
ATOM 2518 N N . LEU B 1 146 ? -6.457 -10.117 6.676 1 98.44 146 LEU B N 1
ATOM 2519 C CA . LEU B 1 146 ? -6.234 -11.5 7.086 1 98.44 146 LEU B CA 1
ATOM 2520 C C . LEU B 1 146 ? -6.418 -12.453 5.906 1 98.44 146 LEU B C 1
ATOM 2522 O O . LEU B 1 146 ? -5.57 -13.312 5.66 1 98.44 146 LEU B O 1
ATOM 2526 N N . ILE B 1 147 ? -7.453 -12.289 5.168 1 98.56 147 ILE B N 1
ATOM 2527 C CA . ILE B 1 147 ? -7.785 -13.242 4.113 1 98.56 147 ILE B CA 1
ATOM 2528 C C . ILE B 1 147 ? -6.766 -13.125 2.98 1 98.56 147 ILE B C 1
ATOM 2530 O O . ILE B 1 147 ? -6.219 -14.133 2.525 1 98.56 147 ILE B O 1
ATOM 2534 N N . PRO B 1 148 ? -6.434 -11.953 2.568 1 98.56 148 PRO B N 1
ATOM 2535 C CA . PRO B 1 148 ? -5.383 -11.859 1.556 1 98.56 148 PRO B CA 1
ATOM 2536 C C . PRO B 1 148 ? -4.043 -12.414 2.043 1 98.56 148 PRO B C 1
ATOM 2538 O O . PRO B 1 148 ? -3.289 -12.992 1.257 1 98.56 148 PRO B O 1
ATOM 2541 N N . MET B 1 149 ? -3.76 -12.242 3.27 1 98.44 149 MET B N 1
ATOM 2542 C CA . MET B 1 149 ? -2.531 -12.836 3.787 1 98.44 149 MET B CA 1
ATOM 2543 C C . MET B 1 149 ? -2.594 -14.359 3.727 1 98.44 149 MET B C 1
ATOM 2545 O O . MET B 1 149 ? -1.597 -15.016 3.416 1 98.44 149 MET B O 1
ATOM 2549 N N . LEU B 1 150 ? -3.74 -14.914 4.012 1 98.12 150 LEU B N 1
ATOM 2550 C CA . LEU B 1 150 ? -3.938 -16.359 3.895 1 98.12 150 LEU B CA 1
ATOM 2551 C C . LEU B 1 150 ? -3.834 -16.797 2.439 1 98.12 150 LEU B C 1
ATOM 2553 O O . LEU B 1 150 ? -3.254 -17.859 2.148 1 98.12 150 LEU B O 1
ATOM 2557 N N . MET B 1 151 ? -4.387 -15.984 1.584 1 98.19 151 MET B N 1
ATOM 2558 C CA . MET B 1 151 ? -4.285 -16.297 0.159 1 98.19 151 MET B CA 1
ATOM 2559 C C . MET B 1 151 ? -2.832 -16.297 -0.298 1 98.19 151 MET B C 1
ATOM 2561 O O . MET B 1 151 ? -2.404 -17.188 -1.022 1 98.19 151 MET B O 1
ATOM 2565 N N . LEU B 1 152 ? -2.135 -15.305 0.155 1 98.12 152 LEU B N 1
ATOM 2566 C CA . LEU B 1 152 ? -0.729 -15.195 -0.219 1 98.12 152 LEU B CA 1
ATOM 2567 C C . LEU B 1 152 ? 0.047 -16.438 0.222 1 98.12 152 LEU B C 1
ATOM 2569 O O . LEU B 1 152 ? 0.799 -17.016 -0.565 1 98.12 152 LEU B O 1
ATOM 2573 N N . THR B 1 153 ? -0.187 -16.875 1.438 1 97.19 153 THR B N 1
ATOM 2574 C CA . THR B 1 153 ? 0.508 -18.047 1.961 1 97.19 153 THR B CA 1
ATOM 2575 C C . THR B 1 153 ? 0.081 -19.312 1.217 1 97.19 153 THR B C 1
ATOM 2577 O O . THR B 1 153 ? 0.918 -20.141 0.862 1 97.19 153 THR B O 1
ATOM 2580 N N . ASN B 1 154 ? -1.196 -19.375 0.964 1 95.81 154 ASN B N 1
ATOM 2581 C CA . ASN B 1 154 ? -1.752 -20.531 0.29 1 95.81 154 ASN B CA 1
ATOM 2582 C C . ASN B 1 154 ? -1.208 -20.672 -1.129 1 95.81 154 ASN B C 1
ATOM 2584 O O . ASN B 1 154 ? -0.907 -21.781 -1.576 1 95.81 154 ASN B O 1
ATOM 2588 N N . PHE B 1 155 ? -1.051 -19.609 -1.814 1 95.06 155 PHE B N 1
ATOM 2589 C CA . PHE B 1 155 ? -0.66 -19.672 -3.219 1 95.06 155 PHE B CA 1
ATOM 2590 C C . PHE B 1 155 ? 0.852 -19.547 -3.363 1 95.06 155 PHE B C 1
ATOM 2592 O O . PHE B 1 155 ? 1.396 -19.75 -4.449 1 95.06 155 PHE B O 1
ATOM 2599 N N . TYR B 1 156 ? 1.492 -19.125 -2.252 1 92 156 TYR B N 1
ATOM 2600 C CA . TYR B 1 156 ? 2.949 -19.062 -2.244 1 92 156 TYR B CA 1
ATOM 2601 C C . TYR B 1 156 ? 3.547 -20.469 -2.213 1 92 156 TYR B C 1
ATOM 2603 O O . TYR B 1 156 ? 4.547 -20.734 -2.885 1 92 156 TYR B O 1
ATOM 2611 N N . ILE B 1 157 ? 2.963 -21.391 -1.397 1 84.12 157 ILE B N 1
ATOM 2612 C CA . ILE B 1 157 ? 3.473 -22.75 -1.192 1 84.12 157 ILE B CA 1
ATOM 2613 C C . ILE B 1 157 ? 2.973 -23.656 -2.309 1 84.12 157 ILE B C 1
ATOM 2615 O O . ILE B 1 157 ? 3.717 -24.516 -2.799 1 84.12 157 ILE B O 1
#

Foldseek 3Di:
DVLVLLVVVLVVLVVVQVCLVLQLVVQVDPPVVHDPVSVVVNVCVCVVLVPLCSVPNDPLRVVLSVCCVPPVNVVSVVSNVCSVVDVVVVVVVLVVLLVNLVSQLVSLVVVLVCLQDPDQVPPVPGHDDDPVSSVVNSVVSVCSNVSSVVSNVVSVD/DVLVLLVVVLVVLVVVQVCLVLQLVVQVDPPVVHDPVSVVVNVCVCVVLVPLCSVPNDPLRVVLSVCCVPPVNVVSVVSNVCSVVDVVVVVVVLVVLLVNLVSQLVSLVVVLVCLQDPDQVPPVPGHDDDPVSSVVNSVVRVCSNVSSVVSNVVSVD

Sequence (314 aa):
MAAVLDFIFLCYFITHIPISIFVDAQVLLPKWIFPTKVVELKAWYCTEFKDTMMIDPPAWFRTFVYCEFIFQFPFFIVAIYAFIKGIKNCSWIRTPMIVYSAHVATTTAAICFHIMYNDFSKSKPKGPTTQLERQALLMFYFPYLLIPMLMLTNFYIMAAVLDFIFLCYFITHIPISIFVDAQVLLPKWIFPTKVVELKAWYCTEFKDTMMIDPPAWFRTFVYCEFIFQFPFFIVAIYAFIKGIKNCSWIRTPMIVYSAHVATTTAAICFHIMYNDFSKSKPKGPTTQLERQALLMFYFPYLLIPMLMLTNFYI

Solvent-accessible surface area (backbone atoms only — not comparable to full-atom values): 16645 Å² total; per-residue (Å²): 110,68,65,59,52,47,50,51,50,38,52,50,40,60,55,44,50,59,47,42,62,59,51,54,38,53,74,82,40,68,67,86,81,48,58,66,69,49,55,49,49,51,52,49,52,30,65,76,40,23,38,43,58,76,75,60,60,45,38,45,57,45,42,53,50,50,44,36,62,70,53,46,47,62,43,34,57,53,50,42,52,33,52,73,72,30,54,89,78,34,67,80,48,41,62,58,46,33,39,49,14,29,33,41,26,47,54,34,47,26,51,50,42,24,57,70,61,42,82,32,89,80,42,84,68,64,35,44,82,48,72,66,43,29,51,58,39,39,61,76,50,43,60,54,27,51,49,26,47,50,46,28,55,63,58,68,109,110,68,63,58,50,47,50,52,51,38,51,51,40,59,55,44,50,60,45,43,64,59,51,54,38,54,74,81,39,68,67,86,82,48,61,67,68,47,53,48,47,52,51,48,51,31,64,75,40,25,39,42,58,74,75,61,60,44,36,45,56,45,39,52,52,50,46,37,61,70,53,46,49,62,43,35,56,54,50,43,50,33,53,74,73,28,52,88,78,34,68,79,48,42,63,58,44,33,37,48,16,30,32,42,25,48,55,36,45,24,51,50,43,25,57,72,61,42,82,34,87,80,40,86,68,66,35,45,82,48,72,66,43,29,52,58,40,39,62,75,50,44,59,56,26,51,51,26,47,50,46,27,54,63,56,68,109